Protein AF-A0A5X1ELF5-F1 (afdb_monomer_lite)

Organism: NCBI:txid192955

Secondary structure (DSSP, 8-state):
--STTB-HHHHHHHHHHHTT----TTTB-TTSPBPTT----GGGHHHHHTS-HHHHHHHHHSTT-TTTTSTTTTSTTTHHHHHHHHHHHHHTT-----SS----B-SEEE-HHHHHHHHHHHSS---BGGGGT-SB-TTT-PBPEEE--SSHHHHHHHHHHHHHH-PPPTT-EE----S--GGGS-----HHHHHHHHHHHHHTHHHHHHHHHHHH-SS-HHHHHHHHHHHTT-HHHHHHHHHHHHTS---

Structure (mmCIF, N/CA/C/O backbone):
data_AF-A0A5X1ELF5-F1
#
_entry.id   AF-A0A5X1ELF5-F1
#
loop_
_atom_site.group_PDB
_atom_site.id
_atom_site.type_symbol
_atom_site.label_atom_id
_atom_site.label_alt_id
_atom_site.label_comp_id
_atom_site.label_asym_id
_atom_site.label_entity_id
_atom_site.label_seq_id
_atom_site.pdbx_PDB_ins_code
_atom_site.Cartn_x
_atom_site.Cartn_y
_atom_site.Cartn_z
_atom_site.occupancy
_atom_site.B_iso_or_equiv
_atom_site.auth_seq_id
_atom_site.auth_comp_id
_atom_site.auth_asym_id
_atom_site.auth_atom_id
_atom_site.pdbx_PDB_model_num
ATOM 1 N N . MET A 1 1 ? -1.654 17.801 -7.994 1.00 50.91 1 MET A N 1
ATOM 2 C CA . MET A 1 1 ? -1.553 16.505 -7.301 1.00 50.91 1 MET A CA 1
ATOM 3 C C . MET A 1 1 ? -2.938 15.867 -7.247 1.00 50.91 1 MET A C 1
ATOM 5 O O . MET A 1 1 ? -3.848 16.486 -6.715 1.00 50.91 1 MET A O 1
ATOM 9 N N . VAL A 1 2 ? -3.136 14.698 -7.866 1.00 59.06 2 VAL A N 1
ATOM 10 C CA . VAL A 1 2 ? -4.475 14.068 -7.993 1.00 59.06 2 VAL A CA 1
ATOM 11 C C . VAL A 1 2 ? -4.800 13.138 -6.803 1.00 59.06 2 VAL A C 1
ATOM 13 O O . VAL A 1 2 ? -5.970 12.894 -6.507 1.00 59.06 2 VAL A O 1
ATOM 16 N N . TYR A 1 3 ? -3.785 12.676 -6.057 1.00 68.25 3 TYR A N 1
ATOM 17 C CA . TYR A 1 3 ? -3.938 11.672 -4.994 1.00 68.25 3 TYR A CA 1
ATOM 18 C C . TYR A 1 3 ? -3.207 12.072 -3.705 1.00 68.25 3 TYR A C 1
ATOM 20 O O . TYR A 1 3 ? -2.030 11.784 -3.504 1.00 68.25 3 TYR A O 1
ATOM 28 N N . GLU A 1 4 ? -3.918 12.754 -2.807 1.00 72.44 4 GLU A N 1
ATOM 29 C CA . GLU A 1 4 ? -3.366 13.196 -1.524 1.00 72.44 4 GLU A CA 1
ATOM 30 C C . GLU A 1 4 ? -2.987 12.015 -0.624 1.00 72.44 4 GLU A C 1
ATOM 32 O O . GLU A 1 4 ? -3.836 11.167 -0.324 1.00 72.44 4 GLU A O 1
ATOM 37 N N . ASN A 1 5 ? -1.748 12.022 -0.113 1.00 78.81 5 ASN A N 1
ATOM 38 C CA . ASN A 1 5 ? -1.262 11.089 0.911 1.00 78.81 5 ASN A CA 1
ATOM 39 C C . ASN A 1 5 ? -1.334 9.609 0.475 1.00 78.81 5 ASN A C 1
ATOM 41 O O . ASN A 1 5 ? -1.537 8.730 1.316 1.00 78.81 5 ASN A O 1
ATOM 45 N N . GLU A 1 6 ? -1.197 9.330 -0.826 1.00 87.31 6 GLU A N 1
ATOM 46 C CA . GLU A 1 6 ? -1.155 7.969 -1.373 1.00 87.31 6 GLU A CA 1
ATOM 47 C C . GLU A 1 6 ? 0.035 7.180 -0.796 1.00 87.31 6 GLU A C 1
ATOM 49 O O . GLU A 1 6 ? 1.157 7.672 -0.693 1.00 87.31 6 GLU A O 1
ATOM 54 N N . LEU A 1 7 ? -0.225 5.941 -0.377 1.00 86.50 7 LEU A N 1
ATOM 55 C CA . LEU A 1 7 ? 0.791 5.004 0.088 1.00 86.50 7 LEU A CA 1
ATOM 56 C C . LEU A 1 7 ? 1.614 4.500 -1.104 1.00 86.50 7 LEU A C 1
ATOM 58 O O . LEU A 1 7 ? 1.037 4.074 -2.101 1.00 86.50 7 LEU A O 1
ATOM 62 N N . TRP A 1 8 ? 2.940 4.420 -0.964 1.00 86.12 8 TRP A N 1
ATOM 63 C CA . TRP A 1 8 ? 3.833 3.895 -2.007 1.00 86.12 8 TRP A CA 1
ATOM 64 C C . TRP A 1 8 ? 3.389 2.545 -2.596 1.00 86.12 8 TRP A C 1
ATOM 66 O O . TRP A 1 8 ? 3.332 2.381 -3.812 1.00 86.12 8 TRP A O 1
ATOM 76 N N . HIS A 1 9 ? 3.002 1.585 -1.750 1.00 90.69 9 HIS A N 1
ATOM 77 C CA . HIS A 1 9 ? 2.481 0.290 -2.203 1.00 90.69 9 HIS A CA 1
ATOM 78 C C . HIS A 1 9 ? 1.228 0.423 -3.057 1.00 90.69 9 HIS A C 1
ATOM 80 O O . HIS A 1 9 ? 1.079 -0.312 -4.027 1.00 90.69 9 HIS A O 1
ATOM 86 N N . SER A 1 10 ? 0.341 1.353 -2.696 1.00 91.94 10 SER A N 1
ATOM 87 C CA . SER A 1 10 ? -0.867 1.644 -3.466 1.00 91.94 10 SER A CA 1
ATOM 88 C C . SER A 1 10 ? -0.514 2.245 -4.815 1.00 91.94 10 SER A C 1
ATOM 90 O O . SER A 1 10 ? -1.030 1.782 -5.824 1.00 91.94 10 SER A O 1
ATOM 92 N N . PHE A 1 11 ? 0.406 3.209 -4.838 1.00 90.69 11 PHE A N 1
ATOM 93 C CA . PHE A 1 11 ? 0.864 3.852 -6.064 1.00 90.69 11 PHE A CA 1
ATOM 94 C C . PHE A 1 11 ? 1.466 2.839 -7.048 1.00 90.69 11 PHE A C 1
ATOM 96 O O . PHE A 1 11 ? 1.079 2.796 -8.220 1.00 90.69 11 PHE A O 1
ATOM 103 N N . LEU A 1 12 ? 2.348 1.959 -6.561 1.00 91.19 12 LEU A N 1
ATOM 104 C CA . LEU A 1 12 ? 2.917 0.872 -7.359 1.00 91.19 12 LEU A CA 1
ATOM 105 C C . LEU A 1 12 ? 1.851 -0.116 -7.843 1.00 91.19 12 LEU A C 1
ATOM 107 O O . LEU A 1 12 ? 1.844 -0.498 -9.013 1.00 91.19 12 LEU A O 1
ATOM 111 N N . LEU A 1 13 ? 0.952 -0.542 -6.952 1.00 93.19 13 LEU A N 1
ATOM 112 C CA . LEU A 1 13 ? -0.047 -1.565 -7.261 1.00 93.19 13 LEU A CA 1
ATOM 113 C C . LEU A 1 13 ? -1.039 -1.049 -8.297 1.00 93.19 13 LEU A C 1
ATOM 115 O O . LEU A 1 13 ? -1.299 -1.720 -9.290 1.00 93.19 13 LEU A O 1
ATOM 119 N N . ARG A 1 14 ? -1.535 0.170 -8.092 1.00 91.12 14 ARG A N 1
ATOM 120 C CA . ARG A 1 14 ? -2.435 0.862 -9.008 1.00 91.12 14 ARG A CA 1
ATOM 121 C C . ARG A 1 14 ? -1.816 0.991 -10.394 1.00 91.12 14 ARG A C 1
ATOM 123 O O . ARG A 1 14 ? -2.460 0.664 -11.384 1.00 91.12 14 ARG A O 1
ATOM 130 N N . SER A 1 15 ? -0.554 1.399 -10.458 1.00 91.44 15 SER A N 1
ATOM 131 C CA . SER A 1 15 ? 0.180 1.512 -11.717 1.00 91.44 15 SER A CA 1
ATOM 132 C C . SER A 1 15 ? 0.306 0.161 -12.422 1.00 91.44 15 SER A C 1
ATOM 134 O O . SER A 1 15 ? 0.039 0.051 -13.612 1.00 91.44 15 SER A O 1
ATOM 136 N N . GLN A 1 16 ? 0.620 -0.906 -11.690 1.00 94.06 16 GLN A N 1
ATOM 137 C CA . GLN A 1 16 ? 0.667 -2.249 -12.268 1.00 94.06 16 GLN A CA 1
ATOM 138 C C . GLN A 1 16 ? -0.692 -2.748 -12.760 1.00 94.06 16 GLN A C 1
ATOM 140 O O . GLN A 1 16 ? -0.754 -3.342 -13.833 1.00 94.06 16 GLN A O 1
ATOM 145 N N . ILE A 1 17 ? -1.769 -2.473 -12.023 1.00 90.44 17 ILE A N 1
ATOM 146 C CA . ILE A 1 17 ? -3.140 -2.789 -12.436 1.00 90.44 17 ILE A CA 1
ATOM 147 C C . ILE A 1 17 ? -3.481 -2.062 -13.742 1.00 90.44 17 ILE A C 1
ATOM 149 O O . ILE A 1 17 ? -3.923 -2.699 -14.694 1.00 90.44 17 ILE A O 1
ATOM 153 N N . MET A 1 18 ? -3.230 -0.751 -13.816 1.00 88.56 18 MET A N 1
ATOM 154 C CA . MET A 1 18 ? -3.549 0.071 -14.993 1.00 88.56 18 MET A CA 1
ATOM 155 C C . MET A 1 18 ? -2.826 -0.395 -16.263 1.00 88.56 18 MET A C 1
ATOM 157 O O . MET A 1 18 ? -3.378 -0.293 -17.355 1.00 88.56 18 MET A O 1
ATOM 161 N N . TYR A 1 19 ? -1.612 -0.930 -16.124 1.00 90.25 19 TYR A N 1
ATOM 162 C CA . TYR A 1 19 ? -0.808 -1.454 -17.232 1.00 90.25 19 TYR A CA 1
ATOM 163 C C . TYR A 1 19 ? -0.906 -2.984 -17.386 1.00 90.25 19 TYR A C 1
ATOM 165 O O . TYR A 1 19 ? -0.085 -3.585 -18.077 1.00 90.25 19 TYR A O 1
ATOM 173 N N . ASN A 1 20 ? -1.900 -3.632 -16.762 1.00 90.06 20 ASN A N 1
ATOM 174 C CA . ASN A 1 20 ? -2.149 -5.078 -16.842 1.00 90.06 20 ASN A CA 1
ATOM 175 C C . ASN A 1 20 ? -0.944 -5.966 -16.456 1.00 90.06 20 ASN A C 1
ATOM 177 O O . ASN A 1 20 ? -0.779 -7.081 -16.957 1.00 90.06 20 ASN A O 1
ATOM 181 N N . LEU A 1 21 ? -0.102 -5.504 -15.528 1.00 91.75 21 LEU A N 1
ATOM 182 C CA . LEU A 1 21 ? 1.024 -6.270 -14.995 1.00 91.75 21 LEU A CA 1
ATOM 183 C C . LEU A 1 21 ? 0.570 -7.161 -13.831 1.00 91.75 21 LEU A C 1
ATOM 185 O O . LEU A 1 21 ? 0.426 -6.719 -12.692 1.00 91.75 21 LEU A O 1
ATOM 189 N N . SER A 1 22 ? 0.413 -8.455 -14.105 1.00 85.56 22 SER A N 1
ATOM 190 C CA . SER A 1 22 ? -0.114 -9.446 -13.151 1.00 85.56 22 SER A CA 1
ATOM 191 C C . SER A 1 22 ? 0.837 -9.804 -11.997 1.00 85.56 22 SER A C 1
ATOM 193 O O . SER A 1 22 ? 0.408 -10.274 -10.938 1.00 85.56 22 SER A O 1
ATOM 195 N N . ASN A 1 23 ? 2.146 -9.597 -12.166 1.00 90.94 23 ASN A N 1
ATOM 196 C CA . ASN A 1 23 ? 3.147 -9.954 -11.163 1.00 90.94 23 ASN A CA 1
ATOM 197 C C . ASN A 1 23 ? 3.438 -8.790 -10.200 1.00 90.94 23 ASN A C 1
ATOM 199 O O . ASN A 1 23 ? 4.271 -7.928 -10.473 1.00 90.94 23 ASN A O 1
ATOM 203 N N . CYS A 1 24 ? 2.808 -8.843 -9.028 1.00 94.06 24 CYS A N 1
ATOM 204 C CA . CYS A 1 24 ? 2.934 -7.881 -7.934 1.00 94.06 24 CYS A CA 1
ATOM 205 C C . CYS A 1 24 ? 3.912 -8.335 -6.834 1.00 94.06 24 CYS A C 1
ATOM 207 O O . CYS A 1 24 ? 3.807 -7.888 -5.693 1.00 94.06 24 CYS A O 1
ATOM 209 N N . ARG A 1 25 ? 4.859 -9.244 -7.115 1.00 91.19 25 ARG A N 1
ATOM 210 C CA . ARG A 1 25 ? 5.812 -9.774 -6.108 1.00 91.19 25 ARG A CA 1
ATOM 211 C C . ARG A 1 25 ? 6.815 -8.748 -5.585 1.00 91.19 25 ARG A C 1
ATOM 213 O O . ARG A 1 25 ? 7.423 -8.978 -4.539 1.00 91.19 25 ARG A O 1
ATOM 220 N N . ASN A 1 26 ? 6.976 -7.644 -6.301 1.00 88.50 26 ASN A N 1
ATOM 221 C CA . ASN A 1 26 ? 7.708 -6.456 -5.880 1.00 88.50 26 ASN A CA 1
ATOM 222 C C . ASN A 1 26 ? 6.918 -5.603 -4.873 1.00 88.50 26 ASN A C 1
ATOM 224 O O . ASN A 1 26 ? 7.494 -4.696 -4.300 1.00 88.50 26 ASN A O 1
ATOM 228 N N . ILE A 1 27 ? 5.631 -5.887 -4.632 1.00 91.50 27 ILE A N 1
ATOM 229 C CA . ILE A 1 27 ? 4.760 -5.121 -3.719 1.00 91.50 27 ILE A CA 1
ATOM 230 C C . ILE A 1 27 ? 4.196 -6.014 -2.614 1.00 91.50 27 ILE A C 1
ATOM 232 O O . ILE A 1 27 ? 4.114 -5.595 -1.465 1.00 91.50 27 ILE A O 1
ATOM 236 N N . ILE A 1 28 ? 3.813 -7.248 -2.946 1.00 92.81 28 ILE A N 1
ATOM 237 C CA . ILE A 1 28 ? 3.109 -8.180 -2.062 1.00 92.81 28 ILE A CA 1
ATOM 238 C C . ILE A 1 28 ? 3.977 -9.419 -1.837 1.00 92.81 28 ILE A C 1
ATOM 240 O O . ILE A 1 28 ? 4.477 -10.060 -2.766 1.00 92.81 28 ILE A O 1
ATOM 244 N N . SER A 1 29 ? 4.166 -9.761 -0.566 1.00 89.44 29 SER A N 1
ATOM 245 C CA . SER A 1 29 ? 4.944 -10.920 -0.142 1.00 89.44 29 SER A CA 1
ATOM 246 C C . SER A 1 29 ? 4.204 -12.235 -0.416 1.00 89.44 29 SER A C 1
ATOM 248 O O . SER A 1 29 ? 3.013 -12.270 -0.722 1.00 89.44 29 SER A O 1
ATOM 250 N N . LYS A 1 30 ? 4.894 -13.371 -0.255 1.00 88.12 30 LYS A N 1
ATOM 251 C CA . LYS A 1 30 ? 4.256 -14.696 -0.368 1.00 88.12 30 LYS A CA 1
ATOM 252 C C . LYS A 1 30 ? 3.115 -14.925 0.628 1.00 88.12 30 LYS A C 1
ATOM 254 O O . LYS A 1 30 ? 2.193 -15.666 0.307 1.00 88.12 30 LYS A O 1
ATOM 259 N N . HIS A 1 31 ? 3.160 -14.239 1.765 1.00 86.31 31 HIS A N 1
ATOM 260 C CA . HIS A 1 31 ? 2.176 -14.325 2.840 1.00 86.31 31 HIS A CA 1
ATOM 261 C C . HIS A 1 31 ? 1.072 -13.269 2.728 1.00 86.31 31 HIS A C 1
ATOM 263 O O . HIS A 1 31 ? 0.394 -13.015 3.704 1.00 86.31 31 HIS A O 1
ATOM 269 N N . GLY A 1 32 ? 0.927 -12.585 1.588 1.00 87.00 32 GLY A N 1
ATOM 270 C CA . GLY A 1 32 ? -0.141 -11.596 1.398 1.00 87.00 32 GLY A CA 1
ATOM 271 C C . GLY A 1 32 ? 0.072 -10.241 2.092 1.00 87.00 32 GLY A C 1
ATOM 272 O O . GLY A 1 32 ? -0.713 -9.325 1.877 1.00 87.00 32 GLY A O 1
ATOM 273 N N . ALA A 1 33 ? 1.152 -10.069 2.860 1.00 88.00 33 ALA A N 1
ATOM 274 C CA . ALA A 1 33 ? 1.534 -8.781 3.446 1.00 88.00 33 ALA A CA 1
ATOM 275 C C . ALA A 1 33 ? 2.177 -7.840 2.411 1.00 88.00 33 ALA A C 1
ATOM 277 O O . ALA A 1 33 ? 2.899 -8.316 1.522 1.00 88.00 33 ALA A O 1
ATOM 278 N N . LEU A 1 34 ? 2.000 -6.522 2.570 1.00 88.88 34 LEU A N 1
ATOM 279 C CA . LEU A 1 34 ? 2.724 -5.525 1.775 1.00 88.88 34 LEU A CA 1
ATOM 280 C C . LEU A 1 34 ? 4.205 -5.547 2.153 1.00 88.88 34 LEU A C 1
ATOM 282 O O . LEU A 1 34 ? 4.574 -5.533 3.330 1.00 88.88 34 LEU A O 1
ATOM 286 N N . ARG A 1 35 ? 5.059 -5.599 1.142 1.00 84.38 35 ARG A N 1
ATOM 287 C CA . ARG A 1 35 ? 6.501 -5.743 1.292 1.00 84.38 35 ARG A CA 1
ATOM 288 C C . ARG A 1 35 ? 7.130 -4.493 1.854 1.00 84.38 35 ARG A C 1
ATOM 290 O O . ARG A 1 35 ? 6.950 -3.420 1.299 1.00 84.38 35 ARG A O 1
ATOM 297 N N . TYR A 1 36 ? 7.944 -4.630 2.885 1.00 76.75 36 TYR A N 1
ATOM 298 C CA . TYR A 1 36 ? 8.736 -3.506 3.365 1.00 76.75 36 TYR A CA 1
ATOM 299 C C . TYR A 1 36 ? 9.649 -2.930 2.266 1.00 76.75 36 TYR A C 1
ATOM 301 O O . TYR A 1 36 ? 9.774 -1.720 2.105 1.00 76.75 36 TYR A O 1
ATOM 309 N N . ASP A 1 37 ? 10.250 -3.809 1.472 1.00 72.88 37 ASP A N 1
ATOM 310 C CA . ASP A 1 37 ? 11.159 -3.485 0.380 1.00 72.88 37 ASP A CA 1
ATOM 311 C C . ASP A 1 37 ? 10.441 -3.330 -0.963 1.00 72.88 37 ASP A C 1
ATOM 313 O O . ASP A 1 37 ? 10.952 -3.769 -1.986 1.00 72.88 37 ASP A O 1
ATOM 317 N N . ALA A 1 38 ? 9.242 -2.743 -0.979 1.00 83.31 38 ALA A N 1
ATOM 318 C CA . ALA A 1 38 ? 8.518 -2.575 -2.230 1.00 83.31 38 ALA A CA 1
ATOM 319 C C . ALA A 1 38 ? 9.264 -1.646 -3.202 1.00 83.31 38 ALA A C 1
ATOM 321 O O . ALA A 1 38 ? 9.659 -0.541 -2.830 1.00 83.31 38 ALA A O 1
ATOM 322 N N . PHE A 1 39 ? 9.420 -2.074 -4.454 1.00 83.06 39 PHE A N 1
ATOM 323 C CA . PHE A 1 39 ? 10.206 -1.367 -5.473 1.00 83.06 39 PHE A CA 1
ATOM 324 C C . PHE A 1 39 ? 9.447 -1.275 -6.807 1.00 83.06 39 PHE A C 1
ATOM 326 O O . PHE A 1 39 ? 8.575 -2.109 -7.069 1.00 83.06 39 PHE A O 1
ATOM 333 N N . PRO A 1 40 ? 9.741 -0.279 -7.664 1.00 86.56 40 PRO A N 1
ATOM 334 C CA . PRO A 1 40 ? 9.044 -0.115 -8.928 1.00 86.56 40 PRO A CA 1
ATOM 335 C C . PRO A 1 40 ? 9.471 -1.181 -9.938 1.00 86.56 40 PRO A C 1
ATOM 337 O O . PRO A 1 40 ? 10.629 -1.588 -9.996 1.00 86.56 40 PRO A O 1
ATOM 340 N N . ARG A 1 41 ? 8.521 -1.621 -10.763 1.00 87.62 41 ARG A N 1
ATOM 341 C CA . ARG A 1 41 ? 8.794 -2.469 -11.926 1.00 87.62 41 ARG A CA 1
ATOM 342 C C . ARG A 1 41 ? 9.571 -1.687 -12.972 1.00 87.62 41 ARG A C 1
ATOM 344 O O . ARG A 1 41 ? 9.196 -0.555 -13.270 1.00 87.62 41 ARG A O 1
ATOM 351 N N . PHE A 1 42 ? 10.597 -2.317 -13.541 1.00 87.25 42 PHE A N 1
ATOM 352 C CA . PHE A 1 42 ? 11.411 -1.735 -14.607 1.00 87.25 42 PHE A CA 1
ATOM 353 C C . PHE A 1 42 ? 10.542 -1.217 -15.760 1.00 87.25 42 PHE A C 1
ATOM 355 O O . PHE A 1 42 ? 10.727 -0.096 -16.217 1.00 87.25 42 PHE A O 1
ATOM 362 N N . GLU A 1 43 ? 9.519 -1.987 -16.134 1.00 90.75 43 GLU A N 1
ATOM 363 C CA . GLU A 1 43 ? 8.587 -1.683 -17.223 1.00 90.75 43 GLU A CA 1
ATOM 364 C C . GLU A 1 43 ? 7.764 -0.401 -17.002 1.00 90.75 43 GLU A C 1
ATOM 366 O O . GLU A 1 43 ? 7.188 0.129 -17.946 1.00 90.75 43 GLU A O 1
ATOM 371 N N . LEU A 1 44 ? 7.692 0.094 -15.762 1.00 91.25 44 LEU A N 1
ATOM 372 C CA . LEU A 1 44 ? 6.912 1.274 -15.384 1.00 91.25 44 LEU A CA 1
ATOM 373 C C . LEU A 1 44 ? 7.781 2.465 -14.965 1.00 91.25 44 LEU A C 1
ATOM 375 O O . LEU A 1 44 ? 7.234 3.509 -14.616 1.00 91.25 44 LEU A O 1
ATOM 379 N N . ILE A 1 45 ? 9.115 2.345 -14.989 1.00 88.25 45 ILE A N 1
ATOM 380 C CA . ILE A 1 45 ? 10.020 3.408 -14.524 1.00 88.25 45 ILE A CA 1
ATOM 381 C C . ILE A 1 45 ? 9.786 4.720 -15.272 1.00 88.25 45 ILE A C 1
ATOM 383 O O . ILE A 1 45 ? 9.632 5.763 -14.635 1.00 88.25 45 ILE A O 1
ATOM 387 N N . ASP A 1 46 ? 9.716 4.670 -16.600 1.00 87.88 46 ASP A N 1
ATOM 388 C CA . ASP A 1 46 ? 9.521 5.873 -17.409 1.00 87.88 46 ASP A CA 1
ATOM 389 C C . ASP A 1 46 ? 8.159 6.513 -17.153 1.00 87.88 46 ASP A C 1
ATOM 391 O O . ASP A 1 46 ? 8.062 7.735 -17.096 1.00 87.88 46 ASP A O 1
ATOM 395 N N . MET A 1 47 ? 7.130 5.702 -16.889 1.00 88.81 47 MET A N 1
ATOM 396 C CA . MET A 1 47 ? 5.815 6.200 -16.491 1.00 88.81 47 MET A CA 1
ATOM 397 C C . MET A 1 47 ? 5.891 6.951 -15.159 1.00 88.81 47 MET A C 1
ATOM 399 O O . MET A 1 47 ? 5.378 8.064 -15.058 1.00 88.81 47 MET A O 1
ATOM 403 N N . TYR A 1 48 ? 6.592 6.409 -14.158 1.00 85.81 48 TYR A N 1
ATOM 404 C CA . TYR A 1 48 ? 6.765 7.108 -12.884 1.00 85.81 48 TYR A CA 1
ATOM 405 C C . TYR A 1 48 ? 7.482 8.450 -13.059 1.00 85.81 48 TYR A C 1
ATOM 407 O O . TYR A 1 48 ? 7.089 9.425 -12.425 1.00 85.81 48 TYR A O 1
ATOM 415 N N . LYS A 1 49 ? 8.472 8.531 -13.958 1.00 83.50 49 LYS A N 1
ATOM 416 C CA . LYS A 1 49 ? 9.197 9.774 -14.276 1.00 83.50 49 LYS A CA 1
ATOM 417 C C . LYS A 1 49 ? 8.327 10.843 -14.967 1.00 83.50 49 LYS A C 1
ATOM 419 O O . LYS A 1 49 ? 8.754 11.992 -15.019 1.00 83.50 49 LYS A O 1
ATOM 424 N N . LEU A 1 50 ? 7.128 10.508 -15.464 1.00 85.75 50 LEU A N 1
ATOM 425 C CA . LEU A 1 50 ? 6.176 11.487 -16.019 1.00 85.75 50 LEU A CA 1
ATOM 426 C C . LEU A 1 50 ? 5.451 12.303 -14.938 1.00 85.75 50 LEU A C 1
ATOM 428 O O . LEU A 1 50 ? 4.889 13.357 -15.240 1.00 85.75 50 LEU A O 1
ATOM 432 N N . HIS A 1 51 ? 5.426 11.827 -13.691 1.00 82.94 51 HIS A N 1
ATOM 433 C CA . HIS A 1 51 ? 4.821 12.568 -12.589 1.00 82.94 51 HIS A CA 1
ATOM 434 C C . HIS A 1 51 ? 5.673 13.779 -12.195 1.00 82.94 51 HIS A C 1
ATOM 436 O O . HIS A 1 51 ? 6.891 13.793 -12.362 1.00 82.94 51 HIS A O 1
ATOM 442 N N . SER A 1 52 ? 5.026 14.804 -11.631 1.00 81.12 52 SER A N 1
ATOM 443 C CA . SER A 1 52 ? 5.744 15.967 -11.110 1.00 81.12 52 SER A CA 1
ATOM 444 C C . SER A 1 52 ? 6.721 15.531 -10.010 1.00 81.12 52 SER A C 1
ATOM 446 O O . SER A 1 52 ? 6.407 14.650 -9.206 1.00 81.12 52 SER A O 1
ATOM 448 N N . LEU A 1 53 ? 7.890 16.176 -9.936 1.00 76.69 53 LEU A N 1
ATOM 449 C CA . LEU A 1 53 ? 8.891 15.867 -8.908 1.00 76.69 53 LEU A CA 1
ATOM 450 C C . LEU A 1 53 ? 8.285 15.939 -7.498 1.00 76.69 53 LEU A C 1
ATOM 452 O O . LEU A 1 53 ? 8.595 15.098 -6.660 1.00 76.69 53 LEU A O 1
ATOM 456 N N . GLN A 1 54 ? 7.413 16.922 -7.259 1.00 76.00 54 GLN A N 1
ATOM 457 C CA . GLN A 1 54 ? 6.749 17.118 -5.976 1.00 76.00 54 GLN A CA 1
ATOM 458 C C . GLN A 1 54 ? 5.765 15.987 -5.663 1.00 76.00 54 GLN A C 1
ATOM 460 O O . GLN A 1 54 ? 5.768 15.493 -4.546 1.00 76.00 54 GLN A O 1
ATOM 465 N N . ASP A 1 55 ? 4.981 15.524 -6.639 1.00 77.31 55 ASP A N 1
ATOM 466 C CA . ASP A 1 55 ? 4.019 14.437 -6.430 1.00 77.31 55 ASP A CA 1
ATOM 467 C C . ASP A 1 55 ? 4.750 13.134 -6.062 1.00 77.31 55 ASP A C 1
ATOM 469 O O . ASP A 1 55 ? 4.366 12.444 -5.116 1.00 77.31 55 ASP A O 1
ATOM 473 N N . ILE A 1 56 ? 5.842 12.810 -6.766 1.00 78.75 56 ILE A N 1
ATOM 474 C CA . ILE A 1 56 ? 6.647 11.627 -6.433 1.00 78.75 56 ILE A CA 1
ATOM 475 C C . ILE A 1 56 ? 7.354 11.823 -5.093 1.00 78.75 56 ILE A C 1
ATOM 477 O O . ILE A 1 56 ? 7.414 10.887 -4.292 1.00 78.75 56 ILE A O 1
ATOM 481 N N . TYR A 1 57 ? 7.870 13.028 -4.832 1.00 75.19 57 TYR A N 1
ATOM 482 C CA . TYR A 1 57 ? 8.423 13.358 -3.529 1.00 75.19 57 TYR A CA 1
ATOM 483 C C . TYR A 1 57 ? 7.383 13.111 -2.450 1.00 75.19 57 TYR A C 1
ATOM 485 O O . TYR A 1 57 ? 7.687 12.376 -1.538 1.00 75.19 57 TYR A O 1
ATOM 493 N N . ASP A 1 58 ? 6.151 13.590 -2.559 1.00 73.31 58 ASP A N 1
ATOM 494 C CA . ASP A 1 58 ? 5.139 13.396 -1.522 1.00 73.31 58 ASP A CA 1
ATOM 495 C C . ASP A 1 58 ? 4.746 11.924 -1.346 1.00 73.31 58 ASP A C 1
ATOM 49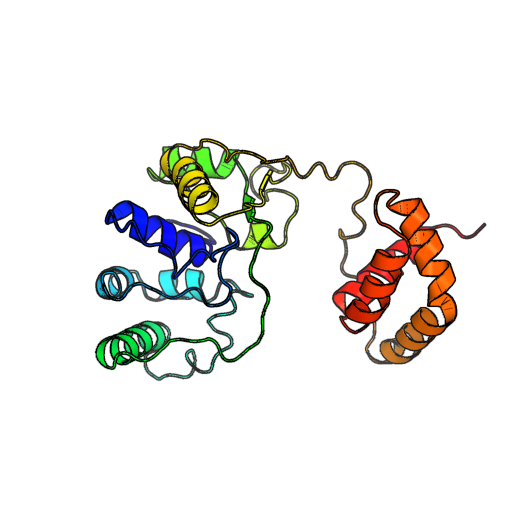7 O O . ASP A 1 58 ? 4.586 11.469 -0.214 1.00 73.31 58 ASP A O 1
ATOM 501 N N . ILE A 1 59 ? 4.680 11.139 -2.424 1.00 76.00 59 ILE A N 1
ATOM 502 C CA . ILE A 1 59 ? 4.422 9.692 -2.347 1.00 76.00 59 ILE A CA 1
ATOM 503 C C . ILE A 1 59 ? 5.566 8.965 -1.624 1.00 76.00 59 ILE A C 1
ATOM 505 O O . ILE A 1 59 ? 5.315 8.145 -0.738 1.00 76.00 59 ILE A O 1
ATOM 509 N N . LEU A 1 60 ? 6.821 9.272 -1.962 1.00 70.12 60 LEU A N 1
ATOM 510 C CA . LEU A 1 60 ? 8.000 8.636 -1.364 1.00 70.12 60 LEU A CA 1
ATOM 511 C C . LEU A 1 60 ? 8.370 9.217 0.014 1.00 70.12 60 LEU A C 1
ATOM 513 O O . LEU A 1 60 ? 8.933 8.508 0.846 1.00 70.12 60 LEU A O 1
ATOM 517 N N . ALA A 1 61 ? 8.059 10.492 0.248 1.00 56.06 61 ALA A N 1
ATOM 518 C CA . ALA A 1 61 ? 8.398 11.311 1.414 1.00 56.06 61 ALA A CA 1
ATOM 519 C C . ALA A 1 61 ? 7.243 11.483 2.387 1.00 56.06 61 ALA A C 1
ATOM 521 O O . ALA A 1 61 ? 7.422 12.180 3.393 1.00 56.06 61 ALA A O 1
ATOM 522 N N . THR A 1 62 ? 6.086 10.847 2.147 1.00 55.47 62 THR A N 1
ATOM 523 C CA . THR A 1 62 ? 5.095 10.611 3.202 1.00 55.47 62 THR A CA 1
ATOM 524 C C . THR A 1 62 ? 5.884 10.187 4.433 1.00 55.47 62 THR A C 1
ATOM 526 O O . THR A 1 62 ? 6.615 9.213 4.397 1.00 55.47 62 THR A O 1
ATOM 529 N N . ARG A 1 63 ? 5.863 11.026 5.474 1.00 40.31 63 ARG A N 1
ATOM 530 C CA . ARG A 1 63 ? 6.957 11.246 6.447 1.00 40.31 63 ARG A CA 1
ATOM 531 C C . ARG A 1 63 ? 7.385 10.059 7.335 1.00 40.31 63 ARG A C 1
ATOM 533 O O . ARG A 1 63 ? 8.073 10.277 8.322 1.00 40.31 63 ARG A O 1
ATOM 540 N N . ASN A 1 64 ? 6.981 8.829 7.019 1.00 41.06 64 ASN A N 1
ATOM 541 C CA . ASN A 1 64 ? 7.511 7.564 7.546 1.00 41.06 64 ASN A CA 1
ATOM 542 C C . ASN A 1 64 ? 7.497 6.433 6.486 1.00 41.06 64 ASN A C 1
ATOM 544 O O . ASN A 1 64 ? 7.565 5.256 6.826 1.00 41.06 64 ASN A O 1
ATOM 548 N N . GLY A 1 65 ? 7.410 6.778 5.202 1.00 42.12 65 GLY A N 1
ATOM 549 C CA . GLY A 1 65 ? 7.625 5.912 4.057 1.00 42.12 65 GLY A CA 1
ATOM 550 C C . GLY A 1 65 ? 9.114 5.622 3.975 1.00 42.12 65 GLY A C 1
ATOM 551 O O . GLY A 1 65 ? 9.902 6.408 3.462 1.00 42.12 65 GLY A O 1
ATOM 552 N N . TYR A 1 66 ? 9.486 4.494 4.559 1.00 46.66 66 TYR A N 1
ATOM 553 C CA . TYR A 1 66 ? 10.823 3.953 4.795 1.00 46.66 66 TYR A CA 1
ATOM 554 C C . TYR A 1 66 ? 11.806 3.894 3.595 1.00 46.66 66 TYR A C 1
ATOM 556 O O . TYR A 1 66 ? 12.898 3.345 3.717 1.00 46.66 66 TYR A O 1
ATOM 564 N N . ILE A 1 67 ? 11.447 4.444 2.433 1.00 48.97 67 ILE A N 1
ATOM 565 C CA . ILE A 1 67 ? 12.263 4.471 1.212 1.00 48.97 67 ILE A CA 1
ATOM 566 C C . ILE A 1 67 ? 13.236 5.655 1.229 1.00 48.97 67 ILE A C 1
ATOM 568 O O . ILE A 1 67 ? 14.399 5.504 0.850 1.00 48.97 67 ILE A O 1
ATOM 572 N N . LEU A 1 68 ? 12.815 6.811 1.754 1.00 44.81 68 LEU A N 1
ATOM 573 C CA . LEU A 1 68 ? 13.654 8.015 1.792 1.00 44.81 68 LEU A CA 1
ATOM 574 C C . LEU A 1 68 ? 14.518 8.154 3.054 1.00 44.81 68 LEU A C 1
ATOM 576 O O . LEU A 1 68 ? 15.232 9.142 3.193 1.00 44.81 68 LEU A O 1
ATOM 580 N N . THR A 1 69 ? 14.520 7.166 3.955 1.00 42.59 69 THR A N 1
ATOM 581 C CA . THR A 1 69 ? 15.533 7.094 5.028 1.00 42.59 69 THR A CA 1
ATOM 582 C C . THR A 1 69 ? 16.888 6.588 4.521 1.00 42.59 69 THR A C 1
ATOM 584 O O . THR A 1 69 ? 17.848 6.542 5.284 1.00 42.59 69 THR A O 1
ATOM 587 N N . SER A 1 70 ? 16.978 6.186 3.250 1.00 44.03 70 SER A N 1
ATOM 588 C CA . SER A 1 70 ? 18.239 5.864 2.581 1.00 44.03 70 SER A CA 1
ATOM 589 C C . SER A 1 70 ? 18.860 7.128 1.966 1.00 44.03 70 SER A C 1
ATOM 591 O O . SER A 1 70 ? 18.143 8.055 1.594 1.00 44.03 70 SER A O 1
ATOM 593 N N . ASN A 1 71 ? 20.191 7.154 1.823 1.00 46.44 71 ASN A N 1
ATOM 594 C CA . ASN A 1 71 ? 21.034 8.212 1.222 1.00 46.44 71 ASN A CA 1
ATOM 595 C C . ASN A 1 71 ? 20.673 8.621 -0.236 1.00 46.44 71 ASN A C 1
ATOM 597 O O . ASN A 1 71 ? 21.481 9.205 -0.953 1.00 46.44 71 ASN A O 1
ATOM 601 N N . ILE A 1 72 ? 19.476 8.291 -0.714 1.00 49.97 72 ILE A N 1
ATOM 602 C CA . ILE A 1 72 ? 18.961 8.577 -2.052 1.00 49.97 72 ILE A CA 1
ATOM 603 C C . ILE A 1 72 ? 18.447 10.020 -2.152 1.00 49.97 72 ILE A C 1
ATOM 605 O O . ILE A 1 72 ? 18.574 10.632 -3.206 1.00 49.97 72 ILE A O 1
ATOM 609 N N . VAL A 1 73 ? 17.974 10.615 -1.047 1.00 45.56 73 VAL A N 1
ATOM 610 C CA . VAL A 1 73 ? 17.626 12.054 -0.991 1.00 45.56 73 VAL A CA 1
ATOM 611 C C . VAL A 1 73 ? 18.869 12.945 -1.133 1.00 45.56 73 VAL A C 1
ATOM 613 O O . VAL A 1 73 ? 18.759 14.079 -1.584 1.00 45.56 73 VAL A O 1
ATOM 616 N N . SER A 1 74 ? 20.058 12.433 -0.792 1.00 46.88 74 SER A N 1
ATOM 617 C CA . SER A 1 74 ? 21.333 13.144 -0.956 1.00 46.88 74 SER A CA 1
ATOM 618 C C . SER A 1 74 ? 21.993 12.935 -2.324 1.00 46.88 74 SER A C 1
ATOM 620 O O . SER A 1 74 ? 23.102 13.422 -2.540 1.00 46.88 74 SER A O 1
ATOM 622 N N . LEU A 1 75 ? 21.348 12.226 -3.260 1.00 53.56 75 LEU A N 1
ATOM 623 C CA . LEU A 1 75 ? 21.801 12.176 -4.651 1.00 53.56 75 LEU A CA 1
ATOM 624 C C . LEU A 1 75 ? 21.450 13.494 -5.352 1.00 53.56 75 LEU A C 1
ATOM 626 O O . LEU A 1 75 ? 20.359 14.033 -5.181 1.00 53.56 75 LEU A O 1
ATOM 630 N N . SER A 1 76 ? 22.354 13.989 -6.198 1.00 53.28 76 SER A N 1
ATOM 631 C CA . SER A 1 76 ? 22.193 15.240 -6.961 1.00 53.28 76 SER A CA 1
ATOM 632 C C . SER A 1 76 ? 20.957 15.274 -7.876 1.00 53.28 76 SER A C 1
ATOM 634 O O . SER A 1 76 ? 20.544 16.344 -8.311 1.00 53.28 76 SER A O 1
ATOM 636 N N . SER A 1 77 ? 20.352 14.116 -8.152 1.00 58.88 77 SER A N 1
ATOM 637 C CA . SER A 1 77 ? 19.141 13.930 -8.960 1.00 58.88 77 SER A CA 1
ATOM 638 C C . SER A 1 77 ? 17.849 13.789 -8.138 1.00 58.88 77 SER A C 1
ATOM 640 O O . SER A 1 77 ? 16.777 13.577 -8.711 1.00 58.88 77 SER A O 1
ATOM 642 N N . GLY A 1 78 ? 17.925 13.905 -6.807 1.00 67.25 78 GLY A N 1
ATOM 643 C CA . GLY A 1 78 ? 16.779 13.820 -5.902 1.00 67.25 78 GLY A CA 1
ATOM 644 C C . GLY A 1 78 ? 16.005 12.506 -6.043 1.00 67.25 78 GLY A C 1
ATOM 645 O O . GLY A 1 78 ? 16.579 11.429 -6.193 1.00 67.25 78 GLY A O 1
ATOM 646 N N . VAL A 1 79 ? 14.675 12.597 -6.033 1.00 67.56 79 VAL A N 1
ATOM 647 C CA . VAL A 1 79 ? 13.762 11.448 -6.156 1.00 67.56 79 VAL A CA 1
ATOM 648 C C . VAL A 1 79 ? 13.968 10.656 -7.454 1.00 67.56 79 VAL A C 1
ATOM 650 O O . VAL A 1 79 ? 13.841 9.434 -7.449 1.00 67.56 79 VAL A O 1
ATOM 653 N N . TYR A 1 80 ? 14.363 11.299 -8.556 1.00 73.62 80 TYR A N 1
ATOM 654 C CA . TYR A 1 80 ? 14.668 10.583 -9.800 1.00 73.62 80 TYR A CA 1
ATOM 655 C C . TYR A 1 80 ? 15.929 9.719 -9.698 1.00 73.62 80 TYR A C 1
ATOM 657 O O . TYR A 1 80 ? 16.041 8.715 -10.401 1.00 73.62 80 TYR A O 1
ATOM 665 N N . GLY A 1 81 ? 16.841 10.047 -8.777 1.00 72.06 81 GLY A N 1
ATOM 666 C CA . GLY A 1 81 ? 17.987 9.206 -8.441 1.00 72.06 81 GLY A CA 1
ATOM 667 C C . GLY A 1 81 ? 17.578 7.813 -7.964 1.00 72.06 81 GLY A C 1
ATOM 668 O O . GLY A 1 81 ? 18.248 6.841 -8.306 1.00 72.06 81 GLY A O 1
ATOM 669 N N . TYR A 1 82 ? 16.438 7.696 -7.269 1.00 76.06 82 TYR A N 1
ATOM 670 C CA . TYR A 1 82 ? 15.860 6.403 -6.894 1.00 76.06 82 TYR A CA 1
ATOM 671 C C . TYR A 1 82 ? 15.543 5.556 -8.129 1.00 76.06 82 TYR A C 1
ATOM 673 O O . TYR A 1 82 ? 16.010 4.426 -8.245 1.00 76.06 82 TYR A O 1
ATOM 681 N N . PHE A 1 83 ? 14.785 6.108 -9.079 1.00 80.38 83 PHE A N 1
ATOM 682 C CA . PHE A 1 83 ? 14.394 5.372 -10.279 1.00 80.38 83 PHE A CA 1
ATOM 683 C C . PHE A 1 83 ? 15.582 5.032 -11.167 1.00 80.38 83 PHE A C 1
ATOM 685 O O . PHE A 1 83 ? 15.640 3.920 -11.676 1.00 80.38 83 PHE A O 1
ATOM 692 N N . ASN A 1 84 ? 16.546 5.945 -11.309 1.00 81.38 84 ASN A N 1
ATOM 693 C CA . ASN A 1 84 ? 17.770 5.680 -12.061 1.00 81.38 84 ASN A CA 1
ATOM 694 C C . ASN A 1 84 ? 18.587 4.543 -11.422 1.00 81.38 84 ASN A C 1
ATOM 696 O O . ASN A 1 84 ? 19.136 3.711 -12.136 1.00 81.38 84 ASN A O 1
ATOM 700 N N . ALA A 1 85 ? 18.633 4.469 -10.087 1.00 78.31 85 ALA A N 1
ATOM 701 C CA . ALA A 1 85 ? 19.294 3.376 -9.375 1.00 78.31 85 ALA A CA 1
ATOM 702 C C . ALA A 1 85 ? 18.559 2.036 -9.547 1.00 78.31 85 ALA A C 1
ATOM 704 O O . ALA A 1 85 ? 19.204 1.010 -9.754 1.00 78.31 85 ALA A O 1
ATOM 705 N N . VAL A 1 86 ? 17.221 2.034 -9.501 1.00 79.44 86 VAL A N 1
ATOM 706 C CA . VAL A 1 86 ? 16.418 0.830 -9.781 1.00 79.44 86 VAL A CA 1
ATOM 707 C C . VAL A 1 86 ? 16.617 0.379 -11.229 1.00 79.44 86 VAL A C 1
ATOM 709 O O . VAL A 1 86 ? 16.828 -0.802 -11.480 1.00 79.44 86 VAL A O 1
ATOM 712 N N . GLU A 1 87 ? 16.600 1.314 -12.176 1.00 83.69 87 GLU A N 1
ATOM 713 C CA . GLU A 1 87 ? 16.837 1.065 -13.596 1.00 83.69 87 GLU A CA 1
ATOM 714 C C . GLU A 1 87 ? 18.220 0.451 -13.848 1.00 83.69 87 GLU A C 1
ATOM 716 O O . GLU A 1 87 ? 18.321 -0.574 -14.526 1.00 83.69 87 GLU A O 1
ATOM 721 N N . ASP A 1 88 ? 19.273 1.025 -13.263 1.00 84.06 88 ASP A N 1
ATOM 722 C CA . ASP A 1 88 ? 20.638 0.500 -13.355 1.00 84.06 88 ASP A CA 1
ATOM 723 C C . ASP A 1 88 ? 20.751 -0.904 -12.740 1.00 84.06 88 ASP A C 1
ATOM 725 O O . ASP A 1 88 ? 21.303 -1.815 -13.362 1.00 84.06 88 ASP A O 1
ATOM 729 N N . ALA A 1 89 ? 20.162 -1.113 -11.558 1.00 81.69 89 ALA A N 1
ATOM 730 C CA . ALA A 1 89 ? 20.140 -2.412 -10.895 1.00 81.69 89 ALA A CA 1
ATOM 731 C C . ALA A 1 89 ? 19.408 -3.473 -11.732 1.00 81.69 89 ALA A C 1
ATOM 733 O O . ALA A 1 89 ? 19.924 -4.577 -11.906 1.00 81.69 89 ALA A O 1
ATOM 734 N N . CYS A 1 90 ? 18.246 -3.141 -12.304 1.00 81.62 90 CYS A N 1
ATOM 735 C CA . CYS A 1 90 ? 17.499 -4.040 -13.181 1.00 81.62 90 CYS A CA 1
ATOM 736 C C . CYS A 1 90 ? 18.293 -4.397 -14.443 1.00 81.62 90 CYS A C 1
ATOM 738 O O . CYS A 1 90 ? 18.392 -5.576 -14.777 1.00 81.62 90 CYS A O 1
ATOM 740 N N . ARG A 1 91 ? 18.918 -3.416 -15.112 1.00 86.25 91 ARG A N 1
ATOM 741 C CA . ARG A 1 91 ? 19.754 -3.658 -16.305 1.00 86.25 91 ARG A CA 1
ATOM 742 C C . ARG A 1 91 ? 20.957 -4.556 -16.007 1.00 86.25 91 ARG A C 1
ATOM 744 O O . ARG A 1 91 ? 21.379 -5.318 -16.871 1.00 86.25 91 ARG A O 1
ATOM 751 N N . LYS A 1 92 ? 21.495 -4.484 -14.787 1.00 85.94 92 LYS A N 1
ATOM 752 C CA . LYS A 1 92 ? 22.623 -5.302 -14.314 1.00 85.94 92 LYS A CA 1
ATOM 753 C C . LYS A 1 92 ? 22.202 -6.624 -13.659 1.00 85.94 92 LYS A C 1
ATOM 755 O O . LYS A 1 92 ? 23.064 -7.345 -13.165 1.00 85.94 92 LYS A O 1
ATOM 760 N N . ASN A 1 93 ? 20.907 -6.959 -13.655 1.00 80.88 93 ASN A N 1
ATOM 761 C CA . ASN A 1 93 ? 20.343 -8.127 -12.964 1.00 80.88 93 ASN A CA 1
ATOM 762 C C . ASN A 1 93 ? 20.705 -8.198 -11.468 1.00 80.88 93 ASN A C 1
ATOM 764 O O . ASN A 1 93 ? 20.859 -9.278 -10.898 1.00 80.88 93 ASN A O 1
ATOM 768 N N . PHE A 1 94 ? 20.843 -7.047 -10.813 1.00 78.62 94 PHE A N 1
ATOM 769 C CA . PHE A 1 94 ? 21.088 -6.992 -9.380 1.00 78.62 94 PHE A CA 1
ATOM 770 C C . PHE A 1 94 ? 19.809 -7.266 -8.594 1.00 78.62 94 PHE A C 1
ATOM 772 O O . PHE A 1 94 ? 18.726 -6.770 -8.908 1.00 78.62 94 PHE A O 1
ATOM 779 N N . HIS A 1 95 ? 19.950 -8.033 -7.515 1.00 67.75 95 HIS A N 1
ATOM 780 C CA . HIS A 1 95 ? 18.881 -8.191 -6.543 1.00 67.75 95 HIS A CA 1
ATOM 781 C C . HIS A 1 95 ? 18.764 -6.919 -5.707 1.00 67.75 95 HIS A C 1
ATOM 783 O O . HIS A 1 95 ? 19.643 -6.595 -4.912 1.00 67.75 95 HIS A O 1
ATOM 789 N N . ILE A 1 96 ? 17.658 -6.200 -5.888 1.00 65.25 96 ILE A N 1
ATOM 790 C CA . ILE A 1 96 ? 17.331 -5.037 -5.070 1.00 65.25 96 ILE A CA 1
ATOM 791 C C . ILE A 1 96 ? 16.806 -5.546 -3.728 1.00 65.25 96 ILE A C 1
ATOM 793 O O . ILE A 1 96 ? 15.743 -6.163 -3.656 1.00 65.25 96 ILE A O 1
ATOM 797 N N . THR A 1 97 ? 17.564 -5.291 -2.667 1.00 57.38 97 THR A N 1
ATOM 798 C CA . THR A 1 97 ? 17.188 -5.613 -1.287 1.00 57.38 97 THR A CA 1
ATOM 799 C C . THR A 1 97 ? 17.424 -4.396 -0.409 1.00 57.38 97 THR A C 1
ATOM 801 O O . THR A 1 97 ? 18.501 -3.802 -0.461 1.00 57.38 97 THR A O 1
ATOM 804 N N . ASN A 1 98 ? 16.455 -4.037 0.433 1.00 52.56 98 ASN A N 1
ATOM 805 C CA . ASN A 1 98 ? 16.690 -3.024 1.459 1.00 52.56 98 ASN A CA 1
ATOM 806 C C . ASN A 1 98 ? 17.596 -3.590 2.563 1.00 52.56 98 ASN A C 1
ATOM 808 O O . ASN A 1 98 ? 17.382 -4.698 3.046 1.00 52.56 98 ASN A O 1
ATOM 812 N N . SER A 1 99 ? 18.596 -2.810 2.977 1.00 46.56 99 SER A N 1
ATOM 813 C CA . SER A 1 99 ? 19.628 -3.210 3.946 1.00 46.56 99 SER A CA 1
ATOM 814 C C . SER A 1 99 ? 19.152 -3.256 5.404 1.00 46.56 99 SER A C 1
ATOM 816 O O . SER A 1 99 ? 19.883 -3.741 6.265 1.00 46.56 99 SER A O 1
ATOM 818 N N . TYR A 1 100 ? 17.939 -2.778 5.699 1.00 46.94 100 TYR A N 1
ATOM 819 C CA . TYR A 1 100 ? 17.375 -2.779 7.049 1.00 46.94 100 TYR A CA 1
ATOM 820 C C . TYR A 1 100 ? 16.369 -3.927 7.246 1.00 46.94 100 TYR A C 1
ATOM 822 O O . TYR A 1 100 ? 15.430 -4.046 6.453 1.00 46.94 100 TYR A O 1
ATOM 830 N N . PRO A 1 101 ? 16.500 -4.741 8.313 1.00 44.16 101 PRO A N 1
ATOM 831 C CA . PRO A 1 101 ? 15.563 -5.817 8.609 1.00 44.16 101 PRO A CA 1
ATOM 832 C C . PRO A 1 101 ? 14.281 -5.222 9.193 1.00 44.16 101 PRO A C 1
ATOM 834 O O . PRO A 1 101 ? 14.192 -4.953 10.391 1.00 44.16 101 PRO A O 1
ATOM 837 N N . LEU A 1 102 ? 13.283 -4.982 8.346 1.00 61.38 102 LEU A N 1
ATOM 838 C CA . LEU A 1 102 ? 11.993 -4.452 8.776 1.00 61.38 102 LEU A CA 1
ATOM 839 C C . LEU A 1 102 ? 10.834 -5.320 8.283 1.00 61.38 102 LEU A C 1
ATOM 841 O O . LEU A 1 102 ? 10.888 -5.981 7.247 1.00 61.38 102 LEU A O 1
ATOM 845 N N . VAL A 1 103 ? 9.807 -5.372 9.129 1.00 67.56 103 VAL A N 1
ATOM 846 C CA . VAL A 1 103 ? 8.680 -6.302 9.044 1.00 67.56 103 VAL A CA 1
ATOM 847 C C . VAL A 1 103 ? 7.696 -5.825 7.976 1.00 67.56 103 VAL A C 1
ATOM 849 O O . VAL A 1 103 ? 7.348 -4.646 7.934 1.00 67.56 103 VAL A O 1
ATOM 852 N N . ASN A 1 104 ? 7.227 -6.746 7.131 1.00 77.06 104 ASN A N 1
ATOM 853 C CA . ASN A 1 104 ? 6.163 -6.481 6.160 1.00 77.06 104 ASN A CA 1
ATOM 854 C C . ASN A 1 104 ? 4.882 -5.971 6.846 1.00 77.06 104 ASN A C 1
ATOM 856 O O . ASN A 1 104 ? 4.588 -6.318 7.991 1.00 77.06 104 ASN A O 1
ATOM 860 N N . ILE A 1 105 ? 4.084 -5.190 6.121 1.00 82.38 105 ILE A N 1
ATOM 861 C CA . ILE A 1 105 ? 2.813 -4.662 6.621 1.00 82.38 105 ILE A CA 1
ATOM 862 C C . ILE A 1 105 ? 1.728 -5.714 6.375 1.00 82.38 105 ILE A C 1
ATOM 864 O O . ILE A 1 105 ? 1.178 -5.815 5.277 1.00 82.38 105 ILE A O 1
ATOM 868 N N . SER A 1 106 ? 1.450 -6.526 7.392 1.00 81.44 106 SER A N 1
ATOM 869 C CA . SER A 1 106 ? 0.420 -7.573 7.317 1.00 81.44 106 SER A CA 1
ATOM 870 C C . SER A 1 106 ? -0.998 -7.034 7.493 1.00 81.44 106 SER A C 1
ATOM 872 O O . SER A 1 106 ? -1.921 -7.550 6.872 1.00 81.44 106 SER A O 1
ATOM 874 N N . ASN A 1 107 ? -1.161 -5.987 8.305 1.00 83.25 107 ASN A N 1
ATOM 875 C CA . ASN A 1 107 ? -2.461 -5.403 8.620 1.00 83.25 107 ASN A CA 1
ATOM 876 C C . ASN A 1 107 ? -2.679 -4.182 7.728 1.00 83.25 107 ASN A C 1
ATOM 878 O O . ASN A 1 107 ? -2.092 -3.121 7.955 1.00 83.25 107 ASN A O 1
ATOM 882 N N . ILE A 1 108 ? -3.503 -4.340 6.698 1.00 89.69 108 ILE A N 1
ATOM 883 C CA . ILE A 1 108 ? -3.775 -3.288 5.723 1.00 89.69 108 ILE A CA 1
ATOM 884 C C . ILE A 1 108 ? -5.046 -2.570 6.145 1.00 89.69 108 ILE A C 1
ATOM 886 O O . ILE A 1 108 ? -6.108 -3.180 6.256 1.00 89.69 108 ILE A O 1
ATOM 890 N N . ARG A 1 109 ? -4.930 -1.263 6.378 1.00 90.12 109 ARG A N 1
ATOM 891 C CA . ARG A 1 109 ? -6.029 -0.424 6.857 1.00 90.12 109 ARG A CA 1
ATOM 892 C C . ARG A 1 109 ? -6.522 0.524 5.785 1.00 90.12 109 ARG A C 1
ATOM 894 O O . ARG A 1 109 ? -5.719 1.083 5.038 1.00 90.12 109 ARG A O 1
ATOM 901 N N . TYR A 1 110 ? -7.832 0.735 5.737 1.00 95.00 110 TYR A N 1
ATOM 902 C CA . TYR A 1 110 ? -8.447 1.615 4.752 1.00 95.00 110 TYR A CA 1
ATOM 903 C C . TYR A 1 110 ? -9.793 2.179 5.196 1.00 95.00 110 TYR A C 1
ATOM 905 O O . TYR A 1 110 ? -10.517 1.572 5.978 1.00 95.00 110 TYR A O 1
ATOM 913 N N . CYS A 1 111 ? -10.159 3.349 4.676 1.00 95.56 111 CYS A N 1
ATOM 914 C CA . CYS A 1 111 ? -11.527 3.844 4.783 1.00 95.56 111 CYS A CA 1
ATOM 915 C C . CYS A 1 111 ? -12.294 3.452 3.521 1.00 95.56 111 CYS A C 1
ATOM 917 O O . CYS A 1 111 ? -11.993 3.964 2.445 1.00 95.56 111 CYS A O 1
ATOM 919 N N . HIS A 1 112 ? -13.303 2.586 3.644 1.00 95.94 112 HIS A N 1
ATOM 920 C CA . HIS A 1 112 ? -14.114 2.166 2.492 1.00 95.94 112 HIS A CA 1
ATOM 921 C C . HIS A 1 112 ? -14.816 3.351 1.820 1.00 95.94 112 HIS A C 1
ATOM 923 O O . HIS A 1 112 ? -14.775 3.460 0.601 1.00 95.94 112 HIS A O 1
ATOM 929 N N . LYS A 1 113 ? -15.357 4.296 2.604 1.00 96.31 113 LYS A N 1
ATOM 930 C CA . LYS A 1 113 ? -15.993 5.507 2.062 1.00 96.31 113 LYS A CA 1
ATOM 931 C C . LYS A 1 113 ? -15.027 6.336 1.217 1.00 96.31 113 LYS A C 1
ATOM 933 O O . LYS A 1 113 ? -15.378 6.691 0.102 1.00 96.31 113 LYS A O 1
ATOM 938 N N . CYS A 1 114 ? -13.801 6.567 1.699 1.00 95.88 114 CYS A N 1
ATOM 939 C CA . CYS A 1 114 ? -12.789 7.266 0.902 1.00 95.88 114 CYS A CA 1
ATOM 940 C C . CYS A 1 114 ? -12.484 6.523 -0.397 1.00 95.88 114 CYS A C 1
ATOM 942 O O . CYS A 1 114 ? -12.394 7.160 -1.433 1.00 95.88 114 CYS A O 1
ATOM 944 N N . ILE A 1 115 ? -12.334 5.194 -0.350 1.00 96.31 115 ILE A N 1
ATOM 945 C CA . ILE A 1 115 ? -12.067 4.395 -1.552 1.00 96.31 115 ILE A CA 1
ATOM 946 C C . ILE A 1 115 ? -13.197 4.560 -2.573 1.00 96.31 115 ILE A C 1
ATOM 948 O O . ILE A 1 115 ? -12.919 4.826 -3.736 1.00 96.31 115 ILE A O 1
ATOM 952 N N . VAL A 1 116 ? -14.458 4.460 -2.148 1.00 96.81 116 VAL A N 1
ATOM 953 C CA . VAL A 1 116 ? -15.620 4.632 -3.035 1.00 96.81 116 VAL A CA 1
ATOM 954 C C . VAL A 1 116 ? -15.689 6.053 -3.605 1.00 96.81 116 VAL A C 1
ATOM 956 O O . VAL A 1 116 ? -15.937 6.223 -4.796 1.00 96.81 116 VAL A O 1
ATOM 959 N N . GLU A 1 117 ? -15.431 7.074 -2.788 1.00 95.81 117 GLU A N 1
ATOM 960 C CA . GLU A 1 117 ? -15.380 8.473 -3.231 1.00 95.81 117 GLU A CA 1
ATOM 961 C C . GLU A 1 117 ? -14.236 8.731 -4.218 1.00 95.81 117 GLU A C 1
ATOM 963 O O . GLU A 1 117 ? -14.423 9.434 -5.211 1.00 95.81 117 GLU A O 1
ATOM 968 N N . ASP A 1 118 ? -13.060 8.145 -3.984 1.00 93.75 118 ASP A N 1
ATOM 969 C CA . ASP A 1 118 ? -11.915 8.226 -4.893 1.00 93.75 118 ASP A CA 1
ATOM 970 C C . ASP A 1 118 ? -12.226 7.526 -6.222 1.00 93.75 118 ASP A C 1
ATOM 972 O O . ASP A 1 118 ? -11.967 8.093 -7.279 1.00 93.75 118 ASP A O 1
ATOM 976 N N . ILE A 1 119 ? -12.861 6.349 -6.198 1.00 94.44 119 ILE A N 1
ATOM 977 C CA . ILE A 1 119 ? -13.311 5.665 -7.419 1.00 94.44 119 ILE A CA 1
ATOM 978 C C . ILE A 1 119 ? -14.307 6.538 -8.182 1.00 94.44 119 ILE A C 1
ATOM 980 O O . ILE A 1 119 ? -14.169 6.713 -9.388 1.00 94.44 119 ILE A O 1
ATOM 984 N N . HIS A 1 120 ? -15.280 7.133 -7.492 1.00 94.75 120 HIS A N 1
ATOM 985 C CA . HIS A 1 120 ? -16.285 7.971 -8.138 1.00 94.75 120 HIS A CA 1
ATOM 986 C C . HIS A 1 120 ? -15.688 9.249 -8.748 1.00 94.75 120 HIS A C 1
ATOM 988 O O . HIS A 1 120 ? -16.052 9.633 -9.855 1.00 94.75 120 HIS A O 1
ATOM 994 N N . SER A 1 121 ? -14.767 9.904 -8.038 1.00 93.00 121 SER A N 1
ATOM 995 C CA . SER A 1 121 ? -14.212 11.204 -8.441 1.00 93.00 121 SER A CA 1
ATOM 996 C C . SER A 1 121 ? -12.982 11.112 -9.348 1.00 93.00 121 SER A C 1
ATOM 998 O O . SER A 1 121 ? -12.735 12.027 -10.130 1.00 93.00 121 SER A O 1
ATOM 1000 N N . LYS A 1 122 ? -12.197 10.033 -9.249 1.00 89.69 122 LYS A N 1
ATOM 1001 C CA . LYS A 1 122 ? -10.895 9.866 -9.925 1.00 89.69 122 LYS A CA 1
ATOM 1002 C C . LYS A 1 122 ? -10.834 8.611 -10.799 1.00 89.69 122 LYS A C 1
ATOM 1004 O O . LYS A 1 122 ? -9.822 8.371 -11.450 1.00 89.69 122 LYS A O 1
ATOM 1009 N N . GLY A 1 123 ? -11.889 7.797 -10.803 1.00 90.75 123 GLY A N 1
ATOM 1010 C CA . GLY A 1 123 ? -11.964 6.528 -11.531 1.00 90.75 123 GLY A CA 1
ATOM 1011 C C . GLY A 1 123 ? -11.239 5.365 -10.850 1.00 90.75 123 GLY A C 1
ATOM 1012 O O . GLY A 1 123 ? -11.318 4.240 -11.334 1.00 90.75 123 GLY A O 1
ATOM 1013 N N . ILE A 1 124 ? -10.525 5.611 -9.746 1.00 92.38 124 ILE A N 1
ATOM 1014 C CA . ILE A 1 124 ? -9.741 4.590 -9.050 1.00 92.38 124 ILE A CA 1
ATOM 1015 C C . ILE A 1 124 ? -9.521 4.938 -7.576 1.00 92.38 124 ILE A C 1
ATOM 1017 O O . ILE A 1 124 ? -9.314 6.096 -7.210 1.00 92.38 124 ILE A O 1
ATOM 1021 N N . GLY A 1 125 ? -9.549 3.915 -6.727 1.00 93.56 125 GLY A N 1
ATOM 1022 C CA . GLY A 1 125 ? -9.255 4.019 -5.304 1.00 93.56 125 GLY A CA 1
ATOM 1023 C C . GLY A 1 125 ? -7.758 3.956 -5.011 1.00 93.56 125 GLY A C 1
ATOM 1024 O O . GLY A 1 125 ? -6.949 3.549 -5.843 1.00 93.56 125 GLY A O 1
ATOM 1025 N N . TYR A 1 126 ? -7.368 4.341 -3.799 1.00 93.19 126 TYR A N 1
ATOM 1026 C CA . TYR A 1 126 ? -5.989 4.183 -3.343 1.00 93.19 126 TYR A CA 1
ATOM 1027 C C . TYR A 1 126 ? -5.888 4.159 -1.816 1.00 93.19 126 TYR A C 1
ATOM 1029 O O . TYR A 1 126 ? -6.667 4.787 -1.091 1.00 93.19 126 TYR A O 1
ATOM 1037 N N . LEU A 1 127 ? -4.895 3.429 -1.309 1.00 92.94 127 LEU A N 1
ATOM 1038 C CA . LEU A 1 127 ? -4.585 3.399 0.116 1.00 92.94 127 LEU A CA 1
ATOM 1039 C C . LEU A 1 127 ? -3.797 4.644 0.501 1.00 92.94 127 LEU A C 1
ATOM 1041 O O . LEU A 1 127 ? -2.878 5.051 -0.207 1.00 92.94 127 LEU A O 1
ATOM 1045 N N . ARG A 1 128 ? -4.127 5.223 1.654 1.00 89.19 128 ARG A N 1
ATOM 1046 C CA . ARG A 1 128 ? -3.427 6.391 2.192 1.00 89.19 128 ARG A CA 1
ATOM 1047 C C . ARG A 1 128 ? -2.393 5.980 3.232 1.00 89.19 128 ARG A C 1
ATOM 1049 O O . ARG A 1 128 ? -2.672 5.143 4.087 1.00 89.19 128 ARG A O 1
ATOM 1056 N N . HIS A 1 129 ? -1.231 6.625 3.229 1.00 82.50 129 HIS A N 1
ATOM 1057 C CA . HIS A 1 129 ? -0.143 6.325 4.167 1.00 82.50 129 HIS A CA 1
ATOM 1058 C C . HIS A 1 129 ? -0.559 6.508 5.638 1.00 82.50 129 HIS A C 1
ATOM 1060 O O . HIS A 1 129 ? -0.211 5.695 6.493 1.00 82.50 129 HIS A O 1
ATOM 1066 N N . ARG A 1 130 ? -1.361 7.537 5.947 1.00 77.94 130 ARG A N 1
ATOM 1067 C CA . ARG A 1 130 ? -1.849 7.791 7.322 1.00 77.94 130 ARG A CA 1
ATOM 1068 C C . ARG A 1 130 ? -2.647 6.628 7.918 1.00 77.94 130 ARG A C 1
ATOM 1070 O O . ARG A 1 130 ? -2.560 6.392 9.121 1.00 77.94 130 ARG A O 1
ATOM 1077 N N . TRP A 1 131 ? -3.356 5.857 7.094 1.00 85.19 131 TRP A N 1
ATOM 1078 C CA . TRP A 1 131 ? -4.164 4.732 7.567 1.00 85.19 131 TRP A CA 1
ATOM 1079 C C . TRP A 1 131 ? -3.334 3.624 8.215 1.00 85.19 131 TRP A C 1
ATOM 1081 O O . TRP A 1 131 ? -3.858 2.907 9.059 1.00 85.19 131 TRP A O 1
ATOM 1091 N N . LEU A 1 132 ? -2.033 3.531 7.918 1.00 76.00 132 LEU A N 1
ATOM 1092 C CA . LEU A 1 132 ? -1.124 2.606 8.605 1.00 76.00 132 LEU A CA 1
ATOM 1093 C C . LEU A 1 132 ? -1.009 2.884 10.113 1.00 76.00 132 LEU A C 1
ATOM 1095 O O . LEU A 1 132 ? -0.687 1.983 10.886 1.00 76.00 132 LEU A O 1
ATOM 1099 N N . PHE A 1 133 ? -1.264 4.123 10.538 1.00 71.06 133 PHE A N 1
ATOM 1100 C CA . PHE A 1 133 ? -1.031 4.582 11.910 1.00 71.06 133 PHE A CA 1
ATOM 1101 C C . PHE A 1 133 ? -2.311 5.004 12.632 1.00 71.06 133 PHE A C 1
ATOM 1103 O O . PHE A 1 133 ? -2.321 5.101 13.857 1.00 71.06 133 PHE A O 1
ATOM 1110 N N . GLU A 1 134 ? -3.388 5.234 11.890 1.00 74.56 134 GLU A N 1
ATOM 1111 C CA . GLU A 1 134 ? -4.664 5.699 12.421 1.00 74.56 134 GLU A CA 1
ATOM 1112 C C . GLU A 1 134 ? -5.639 4.532 12.641 1.00 74.56 134 GLU A C 1
ATOM 1114 O O . GLU A 1 134 ? -5.488 3.442 12.085 1.00 74.56 134 GLU A O 1
ATOM 1119 N N . SER A 1 135 ? -6.648 4.761 13.484 1.00 75.81 135 SER A N 1
ATOM 1120 C CA . SER A 1 135 ? -7.798 3.861 13.665 1.00 75.81 135 SER A CA 1
ATOM 1121 C C . SER A 1 135 ? -9.100 4.443 13.113 1.00 75.81 135 SER A C 1
ATOM 1123 O O . SER A 1 135 ? -10.083 3.719 12.964 1.00 75.81 135 SER A O 1
ATOM 1125 N N . LYS A 1 136 ? -9.113 5.740 12.783 1.00 82.69 136 LYS A N 1
ATOM 1126 C CA . LYS A 1 136 ? -10.258 6.458 12.221 1.00 82.69 136 LYS A CA 1
ATOM 1127 C C . LYS A 1 136 ? -9.844 7.226 10.977 1.00 82.69 136 LYS A C 1
ATOM 1129 O O . LYS A 1 136 ? -8.725 7.713 10.887 1.00 82.69 136 LYS A O 1
ATOM 1134 N N . CYS A 1 137 ? -10.768 7.355 10.039 1.00 87.38 137 CYS A N 1
ATOM 1135 C CA . CYS A 1 137 ? -10.610 8.206 8.876 1.00 87.38 137 CYS A CA 1
ATOM 1136 C C . CYS A 1 137 ? -10.691 9.683 9.283 1.00 87.38 137 CYS A C 1
ATOM 1138 O O . CYS A 1 137 ? -11.680 10.093 9.887 1.00 87.38 137 CYS A O 1
ATOM 1140 N N . ALA A 1 138 ? -9.705 10.491 8.892 1.00 85.19 138 ALA A N 1
ATOM 1141 C CA . ALA A 1 138 ? -9.725 11.938 9.118 1.00 85.19 138 ALA A CA 1
ATOM 1142 C C . ALA A 1 138 ? -10.869 12.664 8.378 1.00 85.19 138 ALA A C 1
ATOM 1144 O O . ALA A 1 138 ? -11.342 13.687 8.855 1.00 85.19 138 ALA A O 1
ATOM 1145 N N . VAL A 1 139 ? -11.321 12.133 7.235 1.00 90.06 139 VAL A N 1
ATOM 1146 C CA . VAL A 1 139 ? -12.375 12.747 6.404 1.00 90.06 139 VAL A CA 1
ATOM 1147 C C . VAL A 1 139 ? -13.768 12.397 6.929 1.00 90.06 139 VAL A C 1
ATOM 1149 O O . VAL A 1 139 ? -14.607 13.268 7.119 1.00 90.06 139 VAL A O 1
ATOM 1152 N N . HIS A 1 140 ? -14.015 11.114 7.210 1.00 90.06 140 HIS A N 1
ATOM 1153 C CA . HIS A 1 140 ? -15.352 10.621 7.572 1.00 90.06 140 HIS A CA 1
ATOM 1154 C C . HIS A 1 140 ? -15.573 10.453 9.070 1.00 90.06 140 HIS A C 1
ATOM 1156 O O . HIS A 1 140 ? -16.684 10.133 9.483 1.00 90.06 140 HIS A O 1
ATOM 1162 N N . SER A 1 141 ? -14.523 10.586 9.885 1.00 84.62 141 SER A N 1
ATOM 1163 C CA . SER A 1 141 ? -14.539 10.303 11.329 1.00 84.62 141 SER A CA 1
ATOM 1164 C C . SER A 1 141 ? -14.998 8.882 11.708 1.00 84.62 141 SER A C 1
ATOM 1166 O O . SER A 1 141 ? -15.223 8.590 12.884 1.00 84.62 141 SER A O 1
ATOM 1168 N N . THR A 1 142 ? -15.102 7.972 10.735 1.00 84.81 142 THR A N 1
ATOM 1169 C CA . THR A 1 142 ? -15.462 6.563 10.929 1.00 84.81 142 THR A CA 1
ATOM 1170 C C . THR A 1 142 ? -14.230 5.712 11.187 1.00 84.81 142 THR A C 1
ATOM 1172 O O . THR A 1 142 ? -13.136 6.030 10.721 1.00 84.81 142 THR A O 1
ATOM 1175 N N . SER A 1 143 ? -14.412 4.591 11.878 1.00 86.25 143 SER A N 1
ATOM 1176 C CA . SER A 1 143 ? -13.388 3.557 11.995 1.00 86.25 143 SER A CA 1
ATOM 1177 C C . SER A 1 143 ? -12.872 3.097 10.634 1.00 86.25 143 SER A C 1
ATOM 1179 O O . SER A 1 143 ? -13.650 2.917 9.694 1.00 86.25 143 SER A O 1
ATOM 1181 N N . LEU A 1 144 ? -11.557 2.904 10.536 1.00 86.38 144 LEU A N 1
ATOM 1182 C CA . LEU A 1 144 ? -10.948 2.271 9.370 1.00 86.38 144 LEU A CA 1
ATOM 1183 C C . LEU A 1 144 ? -11.280 0.777 9.370 1.00 86.38 144 LEU A C 1
ATOM 1185 O O . LEU A 1 144 ? -11.398 0.157 10.422 1.00 86.38 144 LEU A O 1
ATOM 1189 N N . TYR A 1 145 ? -11.416 0.188 8.194 1.00 89.69 145 TYR A N 1
ATOM 1190 C CA . TYR A 1 145 ? -11.388 -1.257 8.039 1.00 89.69 145 TYR A CA 1
ATOM 1191 C C . TYR A 1 145 ? -9.949 -1.751 8.100 1.00 89.69 145 TYR A C 1
ATOM 1193 O O . TYR A 1 145 ? -9.032 -1.043 7.685 1.00 89.69 145 TYR A O 1
ATOM 1201 N N . GLU A 1 146 ? -9.757 -2.962 8.604 1.00 86.44 146 GLU A N 1
ATOM 1202 C CA . GLU A 1 146 ? -8.494 -3.686 8.585 1.00 86.44 146 GLU A CA 1
ATOM 1203 C C . GLU A 1 146 ? -8.701 -5.027 7.878 1.00 86.44 146 GLU A C 1
ATOM 1205 O O . GLU A 1 146 ? -9.735 -5.676 8.031 1.00 86.44 146 GLU A O 1
ATOM 1210 N N . VAL A 1 147 ? -7.719 -5.435 7.080 1.00 87.44 147 VAL A N 1
ATOM 1211 C CA . VAL A 1 147 ? -7.663 -6.766 6.479 1.00 87.44 147 VAL A CA 1
ATOM 1212 C C . VAL A 1 147 ? -6.260 -7.340 6.610 1.00 87.44 147 VAL A C 1
ATOM 1214 O O . VAL A 1 147 ? -5.263 -6.627 6.474 1.00 87.44 147 VAL A O 1
ATOM 1217 N N . CYS A 1 148 ? -6.201 -8.643 6.863 1.00 88.75 148 CYS A N 1
ATOM 1218 C CA . CYS A 1 148 ? -4.993 -9.448 6.781 1.00 88.75 148 CYS A CA 1
ATOM 1219 C C . CYS A 1 148 ? -5.225 -10.538 5.737 1.00 88.75 148 CYS A C 1
ATOM 1221 O O . CYS A 1 148 ? -6.290 -11.152 5.704 1.00 88.75 148 CYS A O 1
ATOM 1223 N N . PHE A 1 149 ? -4.231 -10.778 4.891 1.00 87.94 149 PHE A N 1
ATOM 1224 C CA . PHE A 1 149 ? -4.280 -11.849 3.904 1.00 87.94 149 PHE A CA 1
ATOM 1225 C C . PHE A 1 149 ? -3.338 -12.972 4.313 1.00 87.94 149 PHE A C 1
ATOM 1227 O O . PHE A 1 149 ? -2.246 -12.708 4.804 1.00 87.94 149 PHE A O 1
ATOM 1234 N N . ASP A 1 150 ? -3.731 -14.211 4.031 1.00 86.12 150 ASP A N 1
ATOM 1235 C CA . ASP A 1 150 ? -2.907 -15.383 4.350 1.00 86.12 150 ASP A CA 1
ATOM 1236 C C . ASP A 1 150 ? -1.957 -15.768 3.207 1.00 86.12 150 ASP A C 1
ATOM 1238 O O . ASP A 1 150 ? -0.994 -16.515 3.390 1.00 86.12 150 ASP A O 1
ATOM 1242 N N . ASN A 1 151 ? -2.230 -15.284 1.991 1.00 91.50 151 ASN A N 1
ATOM 1243 C CA . ASN A 1 151 ? -1.451 -15.618 0.807 1.00 91.50 151 ASN A CA 1
ATOM 1244 C C . ASN A 1 151 ? -1.462 -14.507 -0.252 1.00 91.50 151 ASN A C 1
ATOM 1246 O O . ASN A 1 151 ? -2.333 -13.638 -0.291 1.00 91.50 151 ASN A O 1
ATOM 1250 N N . TYR A 1 152 ? -0.472 -14.587 -1.141 1.00 93.88 152 TYR A N 1
ATOM 1251 C CA . TYR A 1 152 ? -0.259 -13.653 -2.246 1.00 93.88 152 TYR A CA 1
ATOM 1252 C C . TYR A 1 152 ? -1.469 -13.494 -3.182 1.00 93.88 152 TYR A C 1
ATOM 1254 O O . TYR A 1 152 ? -1.810 -12.367 -3.526 1.00 93.88 152 TYR A O 1
ATOM 1262 N N . LEU A 1 153 ? -2.117 -14.588 -3.599 1.00 95.31 153 LEU A N 1
ATOM 1263 C CA . LEU A 1 153 ? -3.204 -14.529 -4.587 1.00 95.31 153 LEU A CA 1
ATOM 1264 C C . LEU A 1 153 ? -4.426 -13.797 -4.026 1.00 95.31 153 LEU A C 1
ATOM 1266 O O . LEU A 1 153 ? -4.980 -12.924 -4.692 1.00 95.31 153 LEU A O 1
ATOM 1270 N N . ASN A 1 154 ? -4.789 -14.096 -2.778 1.00 94.25 154 ASN A N 1
ATOM 1271 C CA . ASN A 1 154 ? -5.889 -13.428 -2.089 1.00 94.25 154 ASN A CA 1
ATOM 1272 C C . ASN A 1 154 ? -5.599 -11.942 -1.870 1.00 94.25 154 ASN A C 1
ATOM 1274 O O . ASN A 1 154 ? -6.498 -11.126 -2.045 1.00 94.25 154 ASN A O 1
ATOM 1278 N N . ALA A 1 155 ? -4.353 -11.589 -1.542 1.00 95.25 155 ALA A N 1
ATOM 1279 C CA . ALA A 1 155 ? -3.948 -10.196 -1.391 1.00 95.25 155 ALA A CA 1
ATOM 1280 C C . ALA A 1 155 ? -4.025 -9.422 -2.711 1.00 95.25 155 ALA A C 1
ATOM 1282 O O . ALA A 1 155 ? -4.609 -8.344 -2.746 1.00 95.25 155 ALA A O 1
ATOM 1283 N N . VAL A 1 156 ? -3.487 -9.975 -3.806 1.00 95.75 156 VAL A N 1
ATOM 1284 C CA . VAL A 1 156 ? -3.560 -9.337 -5.131 1.00 95.75 156 VAL A CA 1
ATOM 1285 C C . VAL A 1 156 ? -5.011 -9.133 -5.541 1.00 95.75 156 VAL A C 1
ATOM 1287 O O . VAL A 1 156 ? -5.387 -8.014 -5.880 1.00 95.75 156 VAL A O 1
ATOM 1290 N N . LYS A 1 157 ? -5.833 -10.187 -5.470 1.00 95.62 157 LYS A N 1
ATOM 1291 C CA . LYS A 1 157 ? -7.246 -10.110 -5.844 1.00 95.62 157 LYS A CA 1
ATOM 1292 C C . LYS A 1 157 ? -8.001 -9.119 -4.960 1.00 95.62 157 LYS A C 1
ATOM 1294 O O . LYS A 1 157 ? -8.601 -8.189 -5.474 1.00 95.62 157 LYS A O 1
ATOM 1299 N N . GLY A 1 158 ? -7.911 -9.272 -3.640 1.00 96.06 158 GLY A N 1
ATOM 1300 C CA . GLY A 1 158 ? -8.641 -8.440 -2.689 1.00 96.06 158 GLY A CA 1
ATOM 1301 C C . GLY A 1 158 ? -8.275 -6.961 -2.785 1.00 96.06 158 GLY A C 1
ATOM 1302 O O . GLY A 1 158 ? -9.161 -6.114 -2.802 1.00 96.06 158 GLY A O 1
ATOM 1303 N N . LEU A 1 159 ? -6.984 -6.635 -2.891 1.00 96.56 159 LEU A N 1
ATOM 1304 C CA . LEU A 1 159 ? -6.554 -5.244 -3.047 1.00 96.56 159 LEU A CA 1
ATOM 1305 C C . LEU A 1 159 ? -6.935 -4.668 -4.414 1.00 96.56 159 LEU A C 1
ATOM 1307 O O . LEU A 1 159 ? -7.304 -3.498 -4.478 1.00 96.56 159 LEU A O 1
ATOM 1311 N N . SER A 1 160 ? -6.885 -5.469 -5.483 1.00 95.19 160 SER A N 1
ATOM 1312 C CA . SER A 1 160 ? -7.320 -5.029 -6.815 1.00 95.19 160 SER A CA 1
ATOM 1313 C C . SER A 1 160 ? -8.826 -4.766 -6.845 1.00 95.19 160 SER A C 1
ATOM 1315 O O . SER A 1 160 ? -9.240 -3.690 -7.260 1.00 95.19 160 SER A O 1
ATOM 1317 N N . ASP A 1 161 ? -9.640 -5.691 -6.331 1.00 95.88 161 ASP A N 1
ATOM 1318 C CA . ASP A 1 161 ? -11.099 -5.551 -6.254 1.00 95.88 161 ASP A CA 1
ATOM 1319 C C . ASP A 1 161 ? -11.498 -4.322 -5.414 1.00 95.88 161 ASP A C 1
ATOM 1321 O O . ASP A 1 161 ? -12.396 -3.565 -5.795 1.00 95.88 161 ASP A O 1
ATOM 1325 N N . LEU A 1 162 ? -10.780 -4.067 -4.314 1.00 96.88 162 LEU A N 1
ATOM 1326 C CA . LEU A 1 162 ? -10.973 -2.880 -3.480 1.00 96.88 162 LEU A CA 1
ATOM 1327 C C . LEU A 1 162 ? -10.636 -1.587 -4.230 1.00 96.88 162 LEU A C 1
ATOM 1329 O O . LEU A 1 162 ? -11.421 -0.646 -4.201 1.00 96.88 162 LEU A O 1
ATOM 1333 N N . ILE A 1 163 ? -9.479 -1.524 -4.890 1.00 94.75 163 ILE A N 1
ATOM 1334 C CA . ILE A 1 163 ? -8.989 -0.313 -5.565 1.00 94.75 163 ILE A CA 1
ATOM 1335 C C . ILE A 1 163 ? -9.785 -0.002 -6.838 1.00 94.75 163 ILE A C 1
ATOM 1337 O O . ILE A 1 163 ? -10.045 1.163 -7.123 1.00 94.75 163 ILE A O 1
ATOM 1341 N N . ILE A 1 164 ? -10.170 -1.024 -7.601 1.00 94.12 164 ILE A N 1
ATOM 1342 C CA . ILE A 1 164 ? -10.848 -0.863 -8.893 1.00 94.12 164 ILE A CA 1
ATOM 1343 C C . ILE A 1 164 ? -12.355 -0.702 -8.697 1.00 94.12 164 ILE A C 1
ATOM 1345 O O . ILE A 1 164 ? -12.972 0.154 -9.319 1.00 94.12 164 ILE A O 1
ATOM 1349 N N . SER A 1 165 ? -12.954 -1.546 -7.854 1.00 93.88 165 SER A N 1
ATOM 1350 C CA . SER A 1 165 ? -14.414 -1.695 -7.770 1.00 93.88 165 SER A CA 1
ATOM 1351 C C . SER A 1 165 ? -14.990 -1.323 -6.403 1.00 93.88 165 SER A C 1
ATOM 1353 O O . SER A 1 165 ? -16.204 -1.363 -6.222 1.00 93.88 165 SER A O 1
ATOM 1355 N N . GLY A 1 166 ? -14.153 -0.987 -5.416 1.00 94.25 166 GLY A N 1
ATOM 1356 C CA . GLY A 1 166 ? -14.609 -0.665 -4.061 1.00 94.25 166 GLY A CA 1
ATOM 1357 C C . GLY A 1 166 ? -15.166 -1.873 -3.305 1.00 94.25 166 GLY A C 1
ATOM 1358 O O . GLY A 1 166 ? -15.849 -1.702 -2.294 1.00 94.25 166 GLY A O 1
ATOM 1359 N N . ILE A 1 167 ? -14.907 -3.093 -3.782 1.00 96.62 167 ILE A N 1
ATOM 1360 C CA . ILE A 1 167 ? -15.377 -4.324 -3.145 1.00 96.62 167 ILE A CA 1
ATOM 1361 C C . ILE A 1 167 ? -14.459 -4.629 -1.961 1.00 96.62 167 ILE A C 1
ATOM 1363 O O . ILE A 1 167 ? -13.242 -4.721 -2.113 1.00 96.62 167 ILE A O 1
ATOM 1367 N N . ASN A 1 168 ? -15.034 -4.790 -0.766 1.00 93.62 168 ASN A N 1
ATOM 1368 C CA . ASN A 1 168 ? -14.236 -5.107 0.415 1.00 93.62 168 ASN A CA 1
ATOM 1369 C C . ASN A 1 168 ? -13.551 -6.478 0.256 1.00 93.62 168 ASN A C 1
ATOM 1371 O O . ASN A 1 168 ? -14.215 -7.449 -0.121 1.00 93.62 168 ASN A O 1
ATOM 1375 N N . PRO A 1 169 ? -12.252 -6.599 0.583 1.00 92.69 169 PRO A N 1
ATOM 1376 C CA . PRO A 1 169 ? -11.567 -7.881 0.530 1.00 92.69 169 PRO A CA 1
ATOM 1377 C C . PRO A 1 169 ? -12.140 -8.865 1.552 1.00 92.69 169 PRO A C 1
ATOM 1379 O O . PRO A 1 169 ? -12.518 -8.472 2.652 1.00 92.69 169 PRO A O 1
ATOM 1382 N N . HIS A 1 170 ? -12.141 -10.160 1.235 1.00 86.56 170 HIS A N 1
ATOM 1383 C CA . HIS A 1 170 ? -12.582 -11.193 2.175 1.00 86.56 170 HIS A CA 1
ATOM 1384 C C . HIS A 1 170 ? -11.793 -11.142 3.497 1.00 86.56 170 HIS A C 1
ATOM 1386 O O . HIS A 1 170 ? -10.571 -11.005 3.488 1.00 86.56 170 HIS A O 1
ATOM 1392 N N . GLY A 1 171 ? -12.488 -11.295 4.628 1.00 79.12 171 GLY A N 1
ATOM 1393 C CA . GLY A 1 171 ? -11.876 -11.264 5.962 1.00 79.12 171 GLY A CA 1
ATOM 1394 C C . GLY A 1 171 ? -11.620 -9.859 6.514 1.00 79.12 171 GLY A C 1
ATOM 1395 O O . GLY A 1 171 ? -10.965 -9.730 7.546 1.00 79.12 171 GLY A O 1
ATOM 1396 N N . TYR A 1 172 ? -12.127 -8.809 5.856 1.00 82.69 172 TYR A N 1
ATOM 1397 C CA . TYR A 1 172 ? -12.096 -7.461 6.414 1.00 82.69 172 TYR A CA 1
ATOM 1398 C C . TYR A 1 172 ? -12.921 -7.364 7.703 1.00 82.69 172 TYR A C 1
ATOM 1400 O O . TYR A 1 172 ? -14.000 -7.946 7.826 1.00 82.69 172 TYR A O 1
ATOM 1408 N N . CYS A 1 173 ? -12.440 -6.569 8.650 1.00 80.75 173 CYS A N 1
ATOM 1409 C CA . CYS A 1 173 ? -13.186 -6.197 9.842 1.00 80.75 173 CYS A CA 1
ATOM 1410 C C . CYS A 1 173 ? -13.123 -4.682 10.035 1.00 80.75 173 CYS A C 1
ATOM 1412 O O . CYS A 1 173 ? -12.141 -4.030 9.679 1.00 80.75 173 CYS A O 1
ATOM 1414 N N . SER A 1 174 ? -14.190 -4.083 10.566 1.00 77.56 174 SER A N 1
ATOM 1415 C CA . SER A 1 174 ? -14.104 -2.692 11.014 1.00 77.56 174 SER A CA 1
ATOM 1416 C C . SER A 1 174 ? -13.221 -2.656 12.254 1.00 77.56 174 SER A C 1
ATOM 1418 O O . SER A 1 174 ? -13.416 -3.465 13.163 1.00 77.56 174 SER A O 1
ATOM 1420 N N . LEU A 1 175 ? -12.281 -1.713 12.324 1.00 65.69 175 LEU A N 1
ATOM 1421 C CA . LEU A 1 175 ? -11.603 -1.386 13.572 1.00 65.69 175 LEU A CA 1
ATOM 1422 C C . LEU A 1 175 ? -12.621 -0.714 14.492 1.00 65.69 175 LEU A C 1
ATOM 1424 O O . LEU A 1 175 ? -12.635 0.507 14.651 1.00 65.69 175 LEU A O 1
ATOM 1428 N N . VAL A 1 176 ? -13.502 -1.505 15.098 1.00 53.25 176 VAL A N 1
ATOM 1429 C CA . VAL A 1 176 ? -14.332 -1.056 16.210 1.00 53.25 176 VAL A CA 1
ATOM 1430 C C . VAL A 1 176 ? -13.378 -0.803 17.368 1.00 53.25 176 VAL A C 1
ATOM 1432 O O . VAL A 1 176 ? -13.102 -1.672 18.185 1.00 53.25 176 VAL A O 1
ATOM 1435 N N . VAL A 1 177 ? -12.811 0.398 17.412 1.00 48.34 177 VAL A N 1
ATOM 1436 C CA . VAL A 1 177 ? -12.303 0.942 18.661 1.00 48.34 177 VAL A CA 1
ATOM 1437 C C . VAL A 1 177 ? -13.490 1.636 19.296 1.00 48.34 177 VAL A C 1
ATOM 1439 O O . VAL A 1 177 ? -13.631 2.855 19.201 1.00 48.34 177 VAL A O 1
ATOM 1442 N N . ASP A 1 178 ? -14.360 0.829 19.891 1.00 37.00 178 ASP A N 1
ATOM 1443 C CA . ASP A 1 178 ? -15.271 1.318 20.906 1.00 37.00 178 ASP A CA 1
ATOM 1444 C C . ASP A 1 178 ? -14.881 0.680 22.243 1.00 37.00 178 ASP A C 1
ATOM 1446 O O . ASP A 1 178 ? -14.634 -0.523 22.325 1.00 37.00 178 ASP A O 1
ATOM 1450 N N . VAL A 1 179 ? -14.775 1.543 23.257 1.00 34.28 179 VAL A N 1
ATOM 1451 C CA . VAL A 1 179 ? -14.404 1.334 24.676 1.00 34.28 179 VAL A CA 1
ATOM 1452 C C . VAL A 1 179 ? -12.917 1.463 25.123 1.00 34.28 179 VAL A C 1
ATOM 1454 O O . VAL A 1 179 ? -12.698 1.743 26.296 1.00 34.28 179 VAL A O 1
ATOM 1457 N N . SER A 1 180 ? -11.863 1.403 24.292 1.00 34.28 180 SER A N 1
ATOM 1458 C CA . SER A 1 180 ? -10.473 1.283 24.835 1.00 34.28 180 SER A CA 1
ATOM 1459 C C . SER A 1 180 ? -9.349 2.007 24.064 1.00 34.28 180 SER A C 1
ATOM 1461 O O . SER A 1 180 ? -8.383 1.393 23.612 1.00 34.28 180 SER A O 1
ATOM 1463 N N . ASN A 1 181 ? -9.425 3.337 23.913 1.00 39.22 181 ASN A N 1
ATOM 1464 C CA . ASN A 1 181 ? -8.405 4.120 23.189 1.00 39.22 181 ASN A CA 1
ATOM 1465 C C . ASN A 1 181 ? -7.527 5.017 24.100 1.00 39.22 181 ASN A C 1
ATOM 1467 O O . ASN A 1 181 ? -7.774 6.225 24.175 1.00 39.22 181 ASN A O 1
ATOM 1471 N N . PRO A 1 182 ? -6.454 4.491 24.727 1.00 39.44 182 PRO A N 1
ATOM 1472 C CA . PRO A 1 182 ? -5.515 5.291 25.519 1.00 39.44 182 PRO A CA 1
ATOM 1473 C C . PRO A 1 182 ? -4.589 6.169 24.657 1.00 39.44 182 PRO A C 1
ATOM 1475 O O . PRO A 1 182 ? -3.818 6.961 25.178 1.00 39.44 182 PRO A O 1
ATOM 1478 N N . PHE A 1 183 ? -4.629 6.121 23.324 1.00 43.12 183 PHE A N 1
ATOM 1479 C CA . PHE A 1 183 ? -3.608 6.767 22.480 1.00 43.12 183 PHE A CA 1
ATOM 1480 C C . PHE A 1 183 ? -3.908 8.217 22.069 1.00 43.12 183 PHE A C 1
ATOM 1482 O O . PHE A 1 183 ? -3.162 8.790 21.280 1.00 43.12 183 PHE A O 1
ATOM 1489 N N . LYS A 1 184 ? -4.953 8.853 22.618 1.00 38.78 184 LYS A N 1
ATOM 1490 C CA . LYS A 1 184 ? -5.338 10.229 22.237 1.00 38.78 184 LYS A CA 1
ATOM 1491 C C . LYS A 1 184 ? -4.283 11.312 22.517 1.00 38.78 184 LYS A C 1
ATOM 1493 O O . LYS A 1 184 ? -4.314 12.329 21.843 1.00 38.78 184 LYS A O 1
ATOM 1498 N N . ASN A 1 185 ? -3.344 11.083 23.442 1.00 38.12 185 ASN A N 1
ATOM 1499 C CA . ASN A 1 185 ? -2.256 12.019 23.756 1.00 38.12 185 ASN A CA 1
ATOM 1500 C C . ASN A 1 185 ? -0.927 11.248 23.831 1.00 38.12 185 ASN A C 1
ATOM 1502 O O . ASN A 1 185 ? -0.876 10.277 24.596 1.00 38.12 185 ASN A O 1
ATOM 1506 N N . PRO A 1 186 ? 0.129 11.643 23.095 1.00 41.97 186 PRO A N 1
ATOM 1507 C CA . PRO A 1 186 ? 1.458 11.064 23.266 1.00 41.97 186 PRO A CA 1
ATOM 1508 C C . PRO A 1 186 ? 1.975 11.357 24.681 1.00 41.97 186 PRO A C 1
ATOM 1510 O O . PRO A 1 186 ? 2.080 12.514 25.082 1.00 41.97 186 PRO A O 1
ATOM 1513 N N . VAL A 1 187 ? 2.300 10.310 25.447 1.00 47.22 187 VAL A N 1
ATOM 1514 C CA . VAL A 1 187 ? 3.034 10.464 26.711 1.00 47.22 187 VAL A CA 1
ATOM 1515 C C . VAL A 1 187 ? 4.508 10.618 26.372 1.00 47.22 187 VAL A C 1
ATOM 1517 O O . VAL A 1 187 ? 5.173 9.650 25.996 1.00 47.22 187 VAL A O 1
ATOM 1520 N N . TYR A 1 188 ? 5.007 11.846 26.477 1.00 47.75 188 TYR A N 1
ATOM 1521 C CA . TYR A 1 188 ? 6.426 12.140 26.338 1.00 47.75 188 TYR A CA 1
ATOM 1522 C C . TYR A 1 188 ? 7.141 11.766 27.633 1.00 47.75 188 TYR A C 1
ATOM 1524 O O . TYR A 1 188 ? 6.941 12.387 28.675 1.00 47.75 188 TYR A O 1
ATOM 1532 N N . ILE A 1 189 ? 7.971 10.729 27.568 1.00 54.03 189 ILE A N 1
ATOM 1533 C CA . ILE A 1 189 ? 8.836 10.350 28.681 1.00 54.03 189 ILE A CA 1
ATOM 1534 C C . ILE A 1 189 ? 10.077 11.231 28.616 1.00 54.03 189 ILE A C 1
ATOM 1536 O O . ILE A 1 189 ? 10.795 11.229 27.617 1.00 54.03 189 ILE A O 1
ATOM 1540 N N . LEU A 1 190 ? 10.339 11.978 29.689 1.00 53.12 190 LEU A N 1
ATOM 1541 C CA . LEU A 1 190 ? 11.575 12.742 29.806 1.00 53.12 190 LEU A CA 1
ATOM 1542 C C . LEU A 1 190 ? 12.779 11.786 29.694 1.00 53.12 190 LEU A C 1
ATOM 1544 O O . LEU A 1 190 ? 12.786 10.752 30.370 1.00 53.12 190 LEU A O 1
ATOM 1548 N N . PRO A 1 191 ? 13.825 12.119 28.914 1.00 54.72 191 PRO A N 1
ATOM 1549 C CA . PRO A 1 191 ? 14.985 11.243 28.727 1.00 54.72 191 PRO A CA 1
ATOM 1550 C C . PRO A 1 191 ? 15.627 10.782 30.045 1.00 54.72 191 PRO A C 1
ATOM 1552 O O . PRO A 1 191 ? 16.056 9.637 30.168 1.00 54.72 191 PRO A O 1
ATOM 1555 N N . CYS A 1 192 ? 15.615 11.642 31.069 1.00 68.62 192 CYS A N 1
ATOM 1556 C CA . CYS A 1 192 ? 16.137 11.343 32.404 1.00 68.62 192 CYS A CA 1
ATOM 1557 C C . CYS A 1 192 ? 15.303 10.313 33.193 1.00 68.62 192 CYS A C 1
ATOM 1559 O O . CYS A 1 192 ? 15.827 9.652 34.090 1.00 68.62 192 CYS A O 1
ATOM 1561 N N . ALA A 1 193 ? 14.020 10.146 32.865 1.00 61.00 193 ALA A N 1
ATOM 1562 C CA . ALA A 1 193 ? 13.129 9.185 33.508 1.00 61.00 193 ALA A CA 1
ATOM 1563 C C . ALA A 1 193 ? 13.192 7.796 32.851 1.00 61.00 193 ALA A C 1
ATOM 1565 O O . ALA A 1 193 ? 12.835 6.802 33.483 1.00 61.00 193 ALA A O 1
ATOM 1566 N N . ARG A 1 194 ? 13.701 7.705 31.614 1.00 63.81 194 ARG A N 1
ATOM 1567 C CA . ARG A 1 194 ? 13.707 6.481 30.798 1.00 63.81 194 ARG A CA 1
ATOM 1568 C C . ARG A 1 194 ? 14.319 5.281 31.518 1.00 63.81 194 ARG A C 1
ATOM 1570 O O . ARG A 1 194 ? 13.687 4.235 31.609 1.00 63.81 194 ARG A O 1
ATOM 1577 N N . ASN A 1 195 ? 15.516 5.438 32.081 1.00 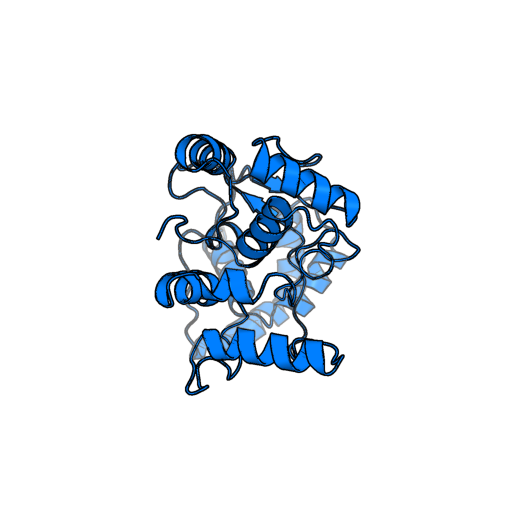69.44 195 ASN A N 1
ATOM 1578 C CA . ASN A 1 195 ? 16.218 4.332 32.741 1.00 69.44 195 ASN A CA 1
ATOM 1579 C C . ASN A 1 195 ? 15.521 3.883 34.033 1.00 69.44 195 ASN A C 1
ATOM 1581 O O . ASN A 1 195 ? 15.484 2.691 34.330 1.00 69.44 195 ASN A O 1
ATOM 1585 N N . LYS A 1 196 ? 14.923 4.822 34.779 1.00 72.38 196 LYS A N 1
ATOM 1586 C CA . LYS A 1 196 ? 14.142 4.507 35.985 1.00 72.38 196 LYS A CA 1
ATOM 1587 C C . LYS A 1 196 ? 12.862 3.748 35.632 1.00 72.38 196 LYS A C 1
ATOM 1589 O O . LYS A 1 196 ? 12.518 2.788 36.311 1.00 72.38 196 LYS A O 1
ATOM 1594 N N . ILE A 1 197 ? 12.203 4.139 34.542 1.00 68.00 197 ILE A N 1
ATOM 1595 C CA . ILE A 1 197 ? 10.975 3.504 34.055 1.00 68.00 197 ILE A CA 1
ATOM 1596 C C . ILE A 1 197 ? 11.256 2.105 33.507 1.00 68.00 197 ILE A C 1
ATOM 1598 O O . ILE A 1 197 ? 10.547 1.167 33.852 1.00 68.00 197 ILE A O 1
ATOM 1602 N N . LEU A 1 198 ? 12.309 1.936 32.703 1.00 65.62 198 LEU A N 1
ATOM 1603 C CA . LEU A 1 198 ? 12.724 0.621 32.206 1.00 65.62 198 LEU A CA 1
ATOM 1604 C C . LEU A 1 198 ? 13.015 -0.347 33.353 1.00 65.62 198 LEU A C 1
ATOM 1606 O O . LEU A 1 198 ? 12.566 -1.493 33.321 1.00 65.62 198 LEU A O 1
ATOM 1610 N N . LYS A 1 199 ? 13.711 0.138 34.387 1.00 74.50 199 LYS A N 1
ATOM 1611 C CA . LYS A 1 199 ? 13.975 -0.636 35.598 1.00 74.50 199 LYS A CA 1
ATOM 1612 C C . LYS A 1 199 ? 12.674 -1.022 36.306 1.00 74.50 199 LYS A C 1
ATOM 1614 O O . LYS A 1 199 ? 12.453 -2.199 36.546 1.00 74.50 199 LYS A O 1
ATOM 1619 N N . TRP A 1 200 ? 11.766 -0.071 36.525 1.00 74.88 200 TRP A N 1
ATOM 1620 C CA . TRP A 1 200 ? 10.475 -0.348 37.159 1.00 74.88 200 TRP A CA 1
ATOM 1621 C C . TRP A 1 200 ? 9.617 -1.354 36.372 1.00 74.88 200 TRP A C 1
ATOM 1623 O O . TRP A 1 200 ? 9.038 -2.256 36.972 1.00 74.88 200 TRP A O 1
ATOM 1633 N N . ILE A 1 201 ? 9.561 -1.254 35.037 1.00 69.00 201 ILE A N 1
ATOM 1634 C CA . ILE A 1 201 ? 8.827 -2.209 34.187 1.00 69.00 201 ILE A CA 1
ATOM 1635 C C . ILE A 1 201 ? 9.436 -3.610 34.296 1.00 69.00 201 ILE A C 1
ATOM 1637 O O . ILE A 1 201 ? 8.701 -4.594 34.360 1.00 69.00 201 ILE A O 1
ATOM 1641 N N . SER A 1 202 ? 10.767 -3.702 34.326 1.00 70.94 202 SER A N 1
ATOM 1642 C CA . SER A 1 202 ? 11.469 -4.969 34.530 1.00 70.94 202 SER A CA 1
ATOM 1643 C C . SER A 1 202 ? 11.143 -5.572 35.898 1.00 70.94 202 SER A C 1
ATOM 1645 O O . SER A 1 202 ? 10.801 -6.751 35.979 1.00 70.94 202 SER A O 1
ATOM 1647 N N . ASP A 1 203 ? 11.181 -4.755 36.951 1.00 76.25 203 ASP A N 1
ATOM 1648 C CA . ASP A 1 203 ? 10.945 -5.181 38.334 1.00 76.25 203 ASP A CA 1
ATOM 1649 C C . ASP A 1 203 ? 9.480 -5.610 38.566 1.00 76.25 203 ASP A C 1
ATOM 1651 O O . ASP A 1 203 ? 9.212 -6.516 39.351 1.00 76.25 203 ASP A O 1
ATOM 1655 N N . ASN A 1 204 ? 8.524 -5.022 37.834 1.00 71.50 204 ASN A N 1
ATOM 1656 C CA . ASN A 1 204 ? 7.081 -5.279 37.977 1.00 71.50 204 ASN A CA 1
ATOM 1657 C C . ASN A 1 204 ? 6.486 -6.115 36.831 1.00 71.50 204 ASN A C 1
ATOM 1659 O O . ASN A 1 204 ? 5.267 -6.192 36.658 1.00 71.50 204 ASN A O 1
ATOM 1663 N N . LYS A 1 205 ? 7.341 -6.767 36.039 1.00 69.81 205 LYS A N 1
ATOM 1664 C CA . LYS A 1 205 ? 6.973 -7.456 34.796 1.00 69.81 205 LYS A CA 1
ATOM 1665 C C . LYS A 1 205 ? 5.821 -8.447 34.957 1.00 69.81 205 LYS A C 1
ATOM 1667 O O . LYS A 1 205 ? 4.901 -8.439 34.147 1.00 69.81 205 LYS A O 1
ATOM 1672 N N . ASN A 1 206 ? 5.846 -9.283 35.993 1.00 68.56 206 ASN A N 1
ATOM 1673 C CA . ASN A 1 206 ? 4.812 -10.300 36.198 1.00 68.56 206 ASN A CA 1
ATOM 1674 C C . ASN A 1 206 ? 3.447 -9.672 36.503 1.00 68.56 206 ASN A C 1
ATOM 1676 O O . ASN A 1 206 ? 2.452 -10.064 35.902 1.00 68.56 206 ASN A O 1
ATOM 1680 N N . MET A 1 207 ? 3.410 -8.651 37.363 1.00 69.75 207 MET A N 1
ATOM 1681 C CA . MET A 1 207 ? 2.185 -7.911 37.679 1.00 69.75 207 MET A CA 1
ATOM 1682 C C . MET A 1 207 ? 1.612 -7.228 36.429 1.00 69.75 207 MET A C 1
ATOM 1684 O O . MET A 1 207 ? 0.409 -7.284 36.193 1.00 69.75 207 MET A O 1
ATOM 1688 N N . LEU A 1 208 ? 2.476 -6.657 35.584 1.00 65.56 208 LEU A N 1
ATOM 1689 C CA . LEU A 1 208 ? 2.068 -6.063 34.310 1.00 65.56 208 LEU A CA 1
ATOM 1690 C C . LEU A 1 208 ? 1.499 -7.100 33.340 1.00 65.56 208 LEU A C 1
ATOM 1692 O O . LEU A 1 208 ? 0.521 -6.808 32.660 1.00 65.56 208 LEU A O 1
ATOM 1696 N N . ILE A 1 209 ? 2.070 -8.307 33.270 1.00 63.38 209 ILE A N 1
ATOM 1697 C CA . ILE A 1 209 ? 1.524 -9.380 32.425 1.00 63.38 209 ILE A CA 1
ATOM 1698 C C . ILE A 1 209 ? 0.119 -9.752 32.887 1.00 63.38 209 ILE A C 1
ATOM 1700 O O . ILE A 1 209 ? -0.765 -9.832 32.041 1.00 63.38 209 ILE A O 1
ATOM 1704 N N . TYR A 1 210 ? -0.093 -9.939 34.192 1.00 64.38 210 TYR A N 1
ATOM 1705 C CA . TYR A 1 210 ? -1.414 -10.249 34.745 1.00 64.38 210 TYR A CA 1
ATOM 1706 C C . TYR A 1 210 ? -2.420 -9.134 34.471 1.00 64.38 210 TYR A C 1
ATOM 1708 O O . TYR A 1 210 ? -3.486 -9.396 33.925 1.00 64.38 210 TYR A O 1
ATOM 1716 N N . PHE A 1 211 ? -2.043 -7.885 34.749 1.00 61.53 211 PHE A N 1
ATOM 1717 C CA . PHE A 1 211 ? -2.883 -6.724 34.472 1.00 61.53 211 PHE A CA 1
ATOM 1718 C C . PHE A 1 211 ? -3.273 -6.646 32.989 1.00 61.53 211 PHE A C 1
ATOM 1720 O O . PHE A 1 211 ? -4.447 -6.523 32.658 1.00 61.53 211 PHE A O 1
ATOM 1727 N N . LEU A 1 212 ? -2.309 -6.780 32.074 1.00 59.41 212 LEU A N 1
ATOM 1728 C CA . LEU A 1 212 ? -2.569 -6.740 30.632 1.00 59.41 212 LEU A CA 1
ATOM 1729 C C . LEU A 1 212 ? -3.363 -7.966 30.155 1.00 59.41 212 LEU A C 1
ATOM 1731 O O . LEU A 1 212 ? -4.173 -7.852 29.237 1.00 59.41 212 LEU A O 1
ATOM 1735 N N . PHE A 1 213 ? -3.151 -9.136 30.755 1.00 59.69 213 PHE A N 1
ATOM 1736 C CA . PHE A 1 213 ? -3.915 -10.346 30.459 1.00 59.69 213 PHE A CA 1
ATOM 1737 C C . PHE A 1 213 ? -5.391 -10.168 30.833 1.00 59.69 213 PHE A C 1
ATOM 1739 O O . PHE A 1 213 ? -6.259 -10.416 29.994 1.00 59.69 213 PHE A O 1
ATOM 1746 N N . ASP A 1 214 ? -5.668 -9.650 32.029 1.00 56.28 214 ASP A N 1
ATOM 1747 C CA . ASP A 1 214 ? -7.024 -9.360 32.505 1.00 56.28 214 ASP A CA 1
ATOM 1748 C C . ASP A 1 214 ? -7.710 -8.264 31.685 1.00 56.28 214 ASP A C 1
ATOM 1750 O O . ASP A 1 214 ? -8.914 -8.339 31.430 1.00 56.28 214 ASP A O 1
ATOM 1754 N N . LEU A 1 215 ? -6.944 -7.269 31.228 1.00 49.94 215 LEU A N 1
ATOM 1755 C CA . LEU A 1 215 ? -7.461 -6.144 30.450 1.00 49.94 215 LEU A CA 1
ATOM 1756 C C . LEU A 1 215 ? -7.779 -6.527 28.999 1.00 49.94 215 LEU A C 1
ATOM 1758 O O . LEU A 1 215 ? -8.767 -6.061 28.436 1.00 49.94 215 LEU A O 1
ATOM 1762 N N . PHE A 1 216 ? -6.951 -7.375 28.380 1.00 51.84 216 PHE A N 1
ATOM 1763 C CA . PHE A 1 216 ? -7.105 -7.749 26.972 1.00 51.84 216 PHE A CA 1
ATOM 1764 C C . PHE A 1 216 ? -7.839 -9.071 26.747 1.00 51.84 216 PHE A C 1
ATOM 1766 O O . PHE A 1 216 ? -8.212 -9.320 25.605 1.00 51.84 216 PHE A O 1
ATOM 1773 N N . LYS A 1 217 ? -8.018 -9.917 27.776 1.00 52.34 217 LYS A N 1
ATOM 1774 C CA . LYS A 1 217 ? -8.768 -11.198 27.799 1.00 52.34 217 LYS A CA 1
ATOM 1775 C C . LYS A 1 217 ? -8.587 -12.160 26.605 1.00 52.34 217 LYS A C 1
ATOM 1777 O O . LYS A 1 217 ? -9.362 -13.098 26.461 1.00 52.34 217 LYS A O 1
ATOM 1782 N N . CYS A 1 218 ? -7.584 -11.965 25.746 1.00 42.34 218 CYS A N 1
ATOM 1783 C CA . CYS A 1 218 ? -7.529 -12.609 24.424 1.00 42.34 218 CYS A CA 1
ATOM 1784 C C . CYS A 1 218 ? -6.132 -13.107 24.009 1.00 42.34 218 CYS A C 1
ATOM 1786 O O . CYS A 1 218 ? -5.968 -13.589 22.890 1.00 42.34 218 CYS A O 1
ATOM 1788 N N . LYS A 1 219 ? -5.096 -13.000 24.855 1.00 51.41 219 LYS A N 1
ATOM 1789 C CA . LYS A 1 219 ? -3.743 -13.505 24.537 1.00 51.41 219 LYS A CA 1
ATOM 1790 C C . LYS A 1 219 ? -3.204 -14.357 25.670 1.00 51.41 219 LYS A C 1
ATOM 1792 O O . LYS A 1 219 ? -3.331 -13.965 26.816 1.00 51.41 219 LYS A O 1
ATOM 1797 N N . SER A 1 220 ? -2.571 -15.490 25.361 1.00 55.06 220 SER A N 1
ATOM 1798 C CA . SER A 1 220 ? -1.964 -16.352 26.380 1.00 55.06 220 SER A CA 1
ATOM 1799 C C . SER A 1 220 ? -0.868 -15.610 27.162 1.00 55.06 220 SER A C 1
ATOM 1801 O O . SER A 1 220 ? -0.122 -14.791 26.614 1.00 55.06 220 SER A O 1
ATOM 1803 N N . HIS A 1 221 ? -0.749 -15.924 28.453 1.00 55.19 221 HIS A N 1
ATOM 1804 C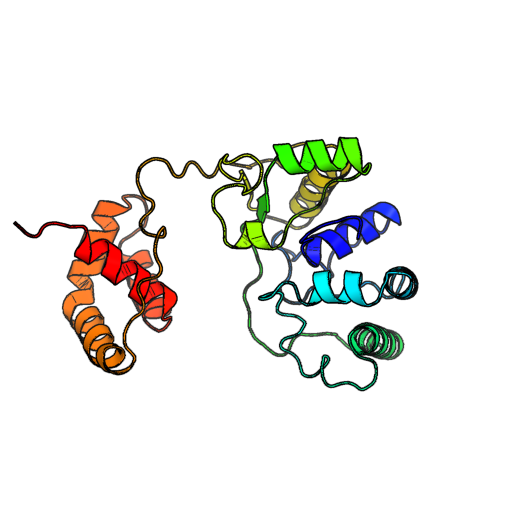 CA . HIS A 1 221 ? 0.227 -15.322 29.370 1.00 55.19 221 HIS A CA 1
ATOM 1805 C C . HIS A 1 221 ? 1.674 -15.425 28.842 1.00 55.19 221 HIS A C 1
ATOM 1807 O O . HIS A 1 221 ? 2.471 -14.493 28.956 1.00 55.19 221 HIS A O 1
ATOM 1813 N N . SER A 1 222 ? 2.006 -16.538 28.178 1.00 53.78 222 SER A N 1
ATOM 1814 C CA . SER A 1 222 ? 3.318 -16.769 27.562 1.00 53.78 222 SER A CA 1
ATOM 1815 C C . SER A 1 222 ? 3.591 -15.855 26.361 1.00 53.78 222 SER A C 1
ATOM 1817 O O . SER A 1 222 ? 4.718 -15.385 26.190 1.00 53.78 222 SER A O 1
ATOM 1819 N N . SER A 1 223 ? 2.575 -15.545 25.551 1.00 53.62 223 SER A N 1
ATOM 1820 C CA . SER A 1 223 ? 2.687 -14.596 24.440 1.00 53.62 223 SER A CA 1
ATOM 1821 C C . SER A 1 223 ? 2.842 -13.155 24.928 1.00 53.62 223 SER A C 1
ATOM 1823 O O . SER A 1 223 ? 3.626 -12.407 24.348 1.00 53.62 223 SER A O 1
ATOM 1825 N N . LEU A 1 224 ? 2.149 -12.763 26.001 1.00 56.44 224 LEU A N 1
ATOM 1826 C CA . LEU A 1 224 ? 2.289 -11.430 26.601 1.00 56.44 224 LEU A CA 1
ATOM 1827 C C . LEU A 1 224 ? 3.658 -11.231 27.261 1.00 56.44 224 LEU A C 1
ATOM 1829 O O . LEU A 1 224 ? 4.271 -10.183 27.065 1.00 56.44 224 LEU A O 1
ATOM 1833 N N . SER A 1 225 ? 4.182 -12.255 27.942 1.00 52.97 225 SER A N 1
ATOM 1834 C CA . SER A 1 225 ? 5.537 -12.221 28.508 1.00 52.97 225 SER A CA 1
ATOM 1835 C C . SER A 1 225 ? 6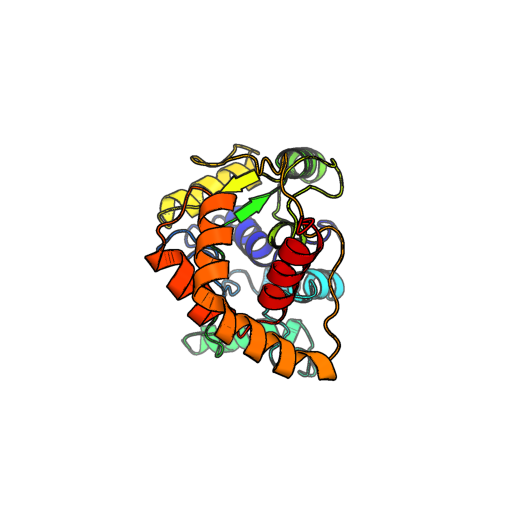.599 -11.959 27.433 1.00 52.97 225 SER A C 1
ATOM 1837 O O . SER A 1 225 ? 7.411 -11.044 27.571 1.00 52.97 225 SER A O 1
ATOM 1839 N N . LYS A 1 226 ? 6.524 -12.678 26.302 1.00 52.44 226 LYS A N 1
ATOM 1840 C CA . LYS A 1 226 ? 7.426 -12.475 25.156 1.00 52.44 226 LYS A CA 1
ATOM 1841 C C . LYS A 1 226 ? 7.266 -11.096 24.515 1.00 52.44 226 LYS A C 1
ATOM 1843 O O . LYS A 1 226 ? 8.249 -10.493 24.106 1.00 52.44 226 LYS A O 1
ATOM 1848 N N . VAL A 1 227 ? 6.040 -10.574 24.419 1.00 51.06 227 VAL A N 1
ATOM 1849 C CA . VAL A 1 227 ? 5.794 -9.220 23.890 1.00 51.06 227 VAL A CA 1
ATOM 1850 C C . VAL A 1 227 ? 6.418 -8.162 24.791 1.00 51.06 227 VAL A C 1
ATOM 1852 O O . VAL A 1 227 ? 7.025 -7.232 24.273 1.00 51.06 227 VAL A O 1
ATOM 1855 N N . ILE A 1 228 ? 6.316 -8.312 26.110 1.00 55.78 228 ILE A N 1
ATOM 1856 C CA . ILE A 1 228 ? 6.962 -7.410 27.062 1.00 55.78 228 ILE A CA 1
ATOM 1857 C C . ILE A 1 228 ? 8.486 -7.506 26.921 1.00 55.78 228 ILE A C 1
ATOM 1859 O O . ILE A 1 228 ? 9.131 -6.486 26.715 1.00 55.78 228 ILE A O 1
ATOM 1863 N N . GLU A 1 229 ? 9.064 -8.706 26.903 1.00 52.94 229 GLU A N 1
ATOM 1864 C CA . GLU A 1 229 ? 10.512 -8.900 26.708 1.00 52.94 229 GLU A CA 1
ATOM 1865 C C . GLU A 1 229 ? 11.041 -8.280 25.407 1.00 52.94 229 GLU A C 1
ATOM 1867 O O . GLU A 1 229 ? 12.082 -7.628 25.413 1.00 52.94 229 GLU A O 1
ATOM 1872 N N . VAL A 1 230 ? 10.312 -8.443 24.299 1.00 48.34 230 VAL A N 1
ATOM 1873 C CA . VAL A 1 230 ? 10.736 -7.972 22.971 1.00 48.34 230 VAL A CA 1
ATOM 1874 C C . VAL A 1 230 ? 10.441 -6.481 22.764 1.00 48.34 230 VAL A C 1
ATOM 1876 O O . VAL A 1 230 ? 11.178 -5.803 22.049 1.00 48.34 230 VAL A O 1
ATOM 1879 N N . LYS A 1 231 ? 9.373 -5.940 23.368 1.00 50.84 231 LYS A N 1
ATOM 1880 C CA . LYS A 1 231 ? 8.911 -4.560 23.131 1.00 50.84 231 LYS A CA 1
ATOM 1881 C C . LYS A 1 231 ? 9.240 -3.560 24.240 1.00 50.84 231 LYS A C 1
ATOM 1883 O O . LYS A 1 231 ? 9.103 -2.368 23.973 1.00 50.84 231 LYS A O 1
ATOM 1888 N N . ILE A 1 232 ? 9.746 -3.978 25.410 1.00 48.78 232 ILE A N 1
ATOM 1889 C CA . ILE A 1 232 ? 10.271 -3.075 26.465 1.00 48.78 232 ILE A CA 1
ATOM 1890 C C . ILE A 1 232 ? 11.299 -2.076 25.906 1.00 48.78 232 ILE A C 1
ATOM 1892 O O . ILE A 1 232 ? 11.420 -0.966 26.413 1.00 48.78 232 ILE A O 1
ATOM 1896 N N . MET A 1 233 ? 12.002 -2.431 24.829 1.00 45.41 233 MET A N 1
ATOM 1897 C CA . MET A 1 233 ? 13.039 -1.591 24.226 1.00 45.41 233 MET A CA 1
ATOM 1898 C C . MET A 1 233 ? 12.515 -0.478 23.302 1.00 45.41 233 MET A C 1
ATOM 1900 O O . MET A 1 233 ? 13.301 0.365 22.874 1.00 45.41 233 MET A O 1
ATOM 1904 N N . HIS A 1 234 ? 11.215 -0.443 22.984 1.00 51.66 234 HIS A N 1
ATOM 1905 C CA . HIS A 1 234 ? 10.642 0.580 22.107 1.00 51.66 234 HIS A CA 1
ATOM 1906 C C . HIS A 1 234 ? 9.935 1.675 22.908 1.00 51.66 234 HIS A C 1
ATOM 1908 O O . HIS A 1 234 ? 8.947 1.410 23.588 1.00 51.66 234 HIS A O 1
ATOM 1914 N N . ASP A 1 235 ? 10.354 2.931 22.735 1.00 48.88 235 ASP A N 1
ATOM 1915 C CA . ASP A 1 235 ? 9.787 4.083 23.457 1.00 48.88 235 ASP A CA 1
AT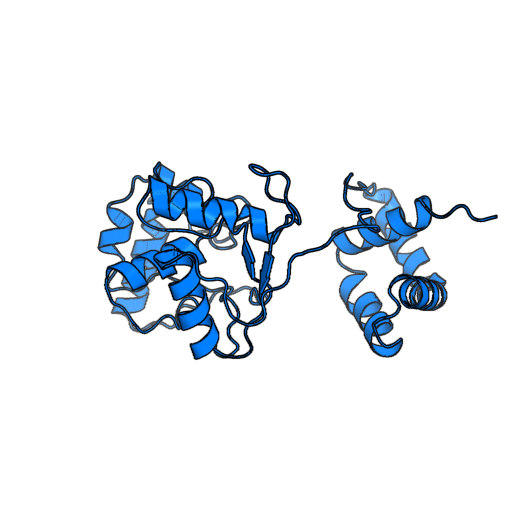OM 1916 C C . ASP A 1 235 ? 8.256 4.197 23.295 1.00 48.88 235 ASP A C 1
ATOM 1918 O O . ASP A 1 235 ? 7.542 4.521 24.241 1.00 48.88 235 ASP A O 1
ATOM 1922 N N . ARG A 1 236 ? 7.721 3.808 22.127 1.00 49.53 236 ARG A N 1
ATOM 1923 C CA . ARG A 1 236 ? 6.269 3.755 21.865 1.00 49.53 236 ARG A CA 1
ATOM 1924 C C . ARG A 1 236 ? 5.524 2.757 22.760 1.00 49.53 236 ARG A C 1
ATOM 1926 O O . ARG A 1 236 ? 4.362 2.986 23.079 1.00 49.53 236 ARG A O 1
ATOM 1933 N N . TYR A 1 237 ? 6.167 1.655 23.141 1.00 53.62 237 TYR A N 1
ATOM 1934 C CA . TYR A 1 237 ? 5.596 0.650 24.037 1.00 53.62 237 TYR A CA 1
ATOM 1935 C C . TYR A 1 237 ? 5.596 1.143 25.487 1.00 53.62 237 TYR A C 1
ATOM 1937 O O . TYR A 1 237 ? 4.588 1.023 26.176 1.00 53.62 237 TYR A O 1
ATOM 1945 N N . ILE A 1 238 ? 6.691 1.773 25.921 1.00 55.94 238 ILE A N 1
ATOM 1946 C CA . ILE A 1 238 ? 6.826 2.328 27.273 1.00 55.94 238 ILE A CA 1
ATOM 1947 C C . ILE A 1 238 ? 5.777 3.424 27.510 1.00 55.94 238 ILE A C 1
ATOM 1949 O O . ILE A 1 238 ? 5.063 3.382 28.511 1.00 55.94 238 ILE A O 1
ATOM 1953 N N . SER A 1 239 ? 5.611 4.352 26.562 1.00 53.28 239 SER A N 1
ATOM 1954 C CA . SER A 1 239 ? 4.577 5.395 26.634 1.00 53.28 239 SER A CA 1
ATOM 1955 C C . SER A 1 239 ? 3.153 4.826 26.680 1.00 53.28 239 SER A C 1
ATOM 1957 O O . SER A 1 239 ? 2.292 5.388 27.355 1.00 53.28 239 SER A O 1
ATOM 1959 N N . ALA A 1 240 ? 2.897 3.711 25.987 1.00 51.31 240 ALA A N 1
ATOM 1960 C CA . ALA A 1 240 ? 1.597 3.041 25.990 1.00 51.31 240 ALA A CA 1
ATOM 1961 C C . ALA A 1 240 ? 1.278 2.403 27.351 1.00 51.31 240 ALA A C 1
ATOM 1963 O O . ALA A 1 240 ? 0.191 2.605 27.885 1.00 51.31 240 ALA A O 1
ATOM 1964 N N . VAL A 1 241 ? 2.243 1.672 27.922 1.00 56.28 241 VAL A N 1
ATOM 1965 C CA . VAL A 1 241 ? 2.109 1.011 29.230 1.00 56.28 241 VAL A CA 1
ATOM 1966 C C . VAL A 1 241 ? 1.896 2.038 30.343 1.00 56.28 241 VAL A C 1
ATOM 1968 O O . VAL A 1 241 ? 1.014 1.863 31.175 1.00 56.28 241 VAL A O 1
ATOM 1971 N N . PHE A 1 242 ? 2.647 3.142 30.343 1.00 56.72 242 PHE A N 1
ATOM 1972 C CA . PHE A 1 242 ? 2.558 4.142 31.412 1.00 56.72 242 PHE A CA 1
ATOM 1973 C C . PHE A 1 242 ? 1.214 4.874 31.443 1.00 56.72 242 PHE A C 1
ATOM 1975 O O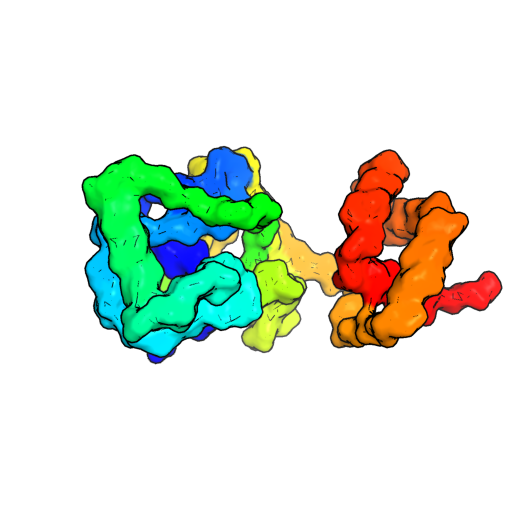 . PHE A 1 242 ? 0.687 5.146 32.516 1.00 56.72 242 PHE A O 1
ATOM 1982 N N . LYS A 1 243 ? 0.628 5.151 30.274 1.00 52.47 243 LYS A N 1
ATOM 1983 C CA . LYS A 1 243 ? -0.691 5.780 30.206 1.00 52.47 243 LYS A CA 1
ATOM 1984 C C . LYS A 1 243 ? -1.800 4.865 30.717 1.00 52.47 243 LYS A C 1
ATOM 1986 O O . LYS A 1 243 ? -2.650 5.309 31.482 1.00 52.47 243 LYS A O 1
ATOM 1991 N N . MET A 1 244 ? -1.735 3.582 30.347 1.00 51.72 244 MET A N 1
ATOM 1992 C CA . MET A 1 244 ? -2.649 2.561 30.866 1.00 51.72 244 MET A CA 1
ATOM 1993 C C . MET A 1 244 ? -2.579 2.468 32.394 1.00 51.72 244 MET A C 1
ATOM 1995 O O . MET A 1 244 ? -3.605 2.280 33.026 1.00 51.72 244 MET A O 1
ATOM 1999 N N . LEU A 1 245 ? -1.395 2.643 32.990 1.00 51.03 245 LEU A N 1
ATOM 2000 C CA . LEU A 1 245 ? -1.213 2.630 34.445 1.00 51.03 245 LEU A CA 1
ATOM 2001 C C . LEU A 1 245 ? -1.653 3.934 35.129 1.00 51.03 245 LEU A C 1
ATOM 2003 O O . LEU A 1 245 ? -2.148 3.883 36.246 1.00 51.03 245 LEU A O 1
ATOM 2007 N N . SER A 1 246 ? -1.490 5.094 34.484 1.00 45.59 246 SER A N 1
ATOM 2008 C CA . SER A 1 246 ? -1.901 6.393 35.046 1.00 45.59 246 SER A CA 1
ATOM 2009 C C . SER A 1 246 ? -3.412 6.636 35.031 1.00 45.59 246 SER A C 1
ATOM 2011 O O . SER A 1 246 ? -3.895 7.523 35.724 1.00 45.59 246 SER A O 1
ATOM 2013 N N . GLU A 1 247 ? -4.150 5.890 34.206 1.00 40.34 247 GLU A N 1
ATOM 2014 C CA . GLU A 1 247 ? -5.610 5.996 34.068 1.00 40.34 247 GLU A CA 1
ATOM 2015 C C . GLU A 1 247 ? -6.363 4.994 34.965 1.00 40.34 247 GLU A C 1
ATOM 2017 O O . GLU A 1 247 ? -7.590 5.038 35.047 1.00 40.34 247 GLU A O 1
ATOM 2022 N N . VAL A 1 248 ? -5.644 4.115 35.672 1.00 36.38 248 VAL A N 1
ATOM 2023 C CA . VAL A 1 248 ? -6.208 3.225 36.692 1.00 36.38 248 VAL A CA 1
ATOM 2024 C C . VAL A 1 248 ? -6.036 3.896 38.050 1.00 36.38 248 VAL A C 1
ATOM 2026 O O . VAL A 1 248 ? -4.915 4.076 38.523 1.00 36.38 248 VAL A O 1
ATOM 2029 N N . ASN A 1 249 ? -7.147 4.266 38.692 1.00 32.38 249 ASN A N 1
ATOM 2030 C CA . ASN A 1 249 ? -7.116 4.648 40.101 1.00 32.38 249 ASN A CA 1
ATOM 2031 C C . ASN A 1 249 ? -6.707 3.420 40.918 1.00 32.38 249 ASN A C 1
ATOM 2033 O O . ASN A 1 249 ? -7.477 2.469 41.044 1.00 32.38 249 ASN A O 1
ATOM 2037 N N . PHE A 1 250 ? -5.498 3.451 41.472 1.00 31.39 250 PHE A N 1
ATOM 2038 C CA . PHE A 1 250 ? -5.130 2.570 42.570 1.00 31.39 250 PHE A CA 1
ATOM 2039 C C . PHE A 1 250 ? -5.906 3.043 43.805 1.00 31.39 250 PHE A C 1
ATOM 2041 O O . PHE A 1 250 ? -5.511 4.014 44.452 1.00 31.39 250 PHE A O 1
ATOM 2048 N N . CYS A 1 251 ? -7.053 2.415 44.063 1.00 28.16 251 CYS A N 1
ATOM 2049 C CA . CYS A 1 251 ? -7.631 2.359 45.404 1.00 28.16 251 CYS A CA 1
ATOM 2050 C C . CYS A 1 251 ? -6.925 1.265 46.206 1.00 28.16 251 CYS A C 1
ATOM 2052 O O . CYS A 1 251 ? -6.654 0.194 45.614 1.00 28.16 251 CYS A O 1
#

Radius of gyration: 20.82 Å; chains: 1; bounding box: 39×34×63 Å

Foldseek 3Di:
DLDPQFALLQVQLVQCVVVVNPDQCLAAPFFLFGDLRRDHDLVCLVVLVVDDPVVLCSNCPVPPNVNVVDCQCVDPVHSNSRSVVVNVCVVVVHDRDDPDDDDTHQKAKADLVQLVVCCVPVVWGGGGPCRSPDQADPVPRFGIKIDGGRGDVLSSVQSCCCTRPSDHRPRIDGSPPDPDDLPPDFDDDDPVCLVVLLVVCVVCVLVLLVVVCVVVVPDDSVVSSVCCVVPSPPPSVSRVSVSVVVPDPPD

Sequence (251 aa):
MVYENELWHSFLLRSQIMYNLSNCRNIISKHGALRYDAFPRFELIDMYKLHSLQDIYDILATRNGYILTSNIVSLSSGVYGYFNAVEDACRKNFHITNSYPLVNISNIRYCHKCIVEDIHSKGIGYLRHRWLFESKCAVHSTSLYEVCFDNYLNAVKGLSDLIISGINPHGYCSLVVDVSNPFKNPVYILPCARNKILKWISDNKNMLIYFLFDLFKCKSHSSLSKVIEVKIMHDRYISAVFKMLSEVNFC

pLDDT: mean 72.59, std 18.69, range [28.16, 96.88]